Protein AF-A0A8T1ZB20-F1 (afdb_monomer_lite)

Secondary structure (DSSP, 8-state):
------------------------PPPP---GGGS-S--PPPTTTSPPPHHHHHHHHHHHHHHHHHHHHHHHHHHHHHHT-----EEEEEEEEE-TTT-EEEEEEEEE---TTEEE---GGGEEEEETTEEEEEEEEEEE--SSSEEEEEEEEEESS-TTS----EEEEEEEEEE-BTTB----EEEEEEEEE---SSGGGGGG-EEEEEEEE------

InterPro domains:
  IPR044839 Protein NDR1-like [PTHR31415] (54-198)

Foldseek 3Di:
DDDDDDDDDDDDDDDDDDDPPPDPPPDPPCPPVNDDPDDDPDPVPDDDDPVRVCVVCVVVVVVVVVVVVVVVVCVVCQVPQFFPKFKAWPFWAADPVQRKIKTKIKIFGGPPQKDWDFFLVQKWKAQAPWGKRWDGKDKDDPDPGIIIIMTIIHTPDDPPDDQRFKIWMKGWMAGHDPPDRPRQIKIKIKIWGRHGNDRPCSVVIDIDIGIGTDPDPDD

Structure (mmCIF, N/CA/C/O backbone):
data_AF-A0A8T1ZB20-F1
#
_entry.id   AF-A0A8T1ZB20-F1
#
loop_
_atom_site.group_PDB
_atom_site.id
_atom_site.type_symbol
_atom_site.label_atom_id
_atom_site.label_alt_id
_atom_site.label_comp_id
_atom_site.label_asym_id
_atom_site.label_entity_id
_atom_site.label_seq_id
_atom_site.pdbx_PDB_ins_code
_atom_site.Cartn_x
_atom_site.Cartn_y
_atom_site.Cartn_z
_atom_site.occupancy
_atom_site.B_iso_or_equiv
_atom_site.auth_seq_id
_atom_site.auth_comp_id
_atom_site.auth_asym_id
_atom_site.auth_atom_id
_atom_site.pdbx_PDB_model_num
ATOM 1 N N . MET A 1 1 ? 108.682 17.779 -65.794 1.00 35.78 1 MET A N 1
ATOM 2 C CA . MET A 1 1 ? 108.319 19.204 -65.618 1.00 35.78 1 MET A CA 1
ATOM 3 C C . MET A 1 1 ? 106.883 19.340 -66.105 1.00 35.78 1 MET A C 1
ATOM 5 O O . MET A 1 1 ? 106.649 19.015 -67.255 1.00 35.78 1 MET A O 1
ATOM 9 N N . ALA A 1 2 ? 105.901 19.354 -65.193 1.00 31.69 2 ALA A N 1
ATOM 10 C CA . ALA A 1 2 ? 105.337 20.541 -64.512 1.00 31.69 2 ALA A CA 1
ATOM 11 C C . ALA A 1 2 ? 104.470 21.368 -65.489 1.00 31.69 2 ALA A C 1
ATOM 13 O O . ALA A 1 2 ? 104.918 21.619 -66.595 1.00 31.69 2 ALA A O 1
ATOM 14 N N . SER A 1 3 ? 103.252 21.826 -65.197 1.00 34.47 3 SER A N 1
ATOM 15 C CA . SER A 1 3 ? 102.455 21.895 -63.968 1.00 34.47 3 SER A CA 1
ATOM 16 C C . SER A 1 3 ? 100.988 22.155 -64.358 1.00 34.47 3 SER A C 1
ATOM 18 O O . SER A 1 3 ? 100.722 22.717 -65.417 1.00 34.47 3 SER A O 1
ATOM 20 N N . GLN A 1 4 ? 100.068 21.759 -63.475 1.00 41.81 4 GLN A N 1
ATOM 21 C CA . GLN A 1 4 ? 98.634 22.075 -63.462 1.00 41.81 4 GLN A CA 1
ATOM 22 C C . GLN A 1 4 ? 98.331 23.571 -63.626 1.00 41.81 4 GLN A C 1
ATOM 24 O O . GLN A 1 4 ? 99.136 24.410 -63.221 1.00 41.81 4 GLN A O 1
ATOM 29 N N . ASN A 1 5 ? 97.089 23.882 -64.018 1.00 34.28 5 ASN A N 1
ATOM 30 C CA . ASN A 1 5 ? 96.370 24.947 -63.325 1.00 34.28 5 ASN A CA 1
ATOM 31 C C . ASN A 1 5 ? 94.897 24.577 -63.092 1.00 34.28 5 ASN A C 1
ATOM 33 O O . ASN A 1 5 ? 94.142 24.313 -64.024 1.00 34.28 5 ASN A O 1
ATOM 37 N N . ASN A 1 6 ? 94.539 24.533 -61.809 1.00 36.66 6 ASN A N 1
ATOM 38 C CA . ASN A 1 6 ? 93.200 24.305 -61.281 1.00 36.66 6 ASN A CA 1
ATOM 39 C C . ASN A 1 6 ? 92.332 25.548 -61.510 1.00 36.66 6 ASN A C 1
ATOM 41 O O . ASN A 1 6 ? 92.762 26.653 -61.184 1.00 36.66 6 ASN A O 1
ATOM 45 N N . SER A 1 7 ? 91.091 25.379 -61.965 1.00 38.00 7 SER A N 1
ATOM 46 C CA . SER A 1 7 ? 90.080 26.435 -61.872 1.00 38.00 7 SER A CA 1
ATOM 47 C C . SER A 1 7 ? 89.177 26.170 -60.669 1.00 38.00 7 SER A C 1
ATOM 49 O O . SER A 1 7 ? 88.252 25.361 -60.734 1.00 38.00 7 SER A O 1
ATOM 51 N N . TYR A 1 8 ? 89.457 26.861 -59.568 1.00 35.81 8 TYR A N 1
ATOM 52 C CA . TYR A 1 8 ? 88.479 27.106 -58.514 1.00 35.81 8 TYR A CA 1
ATOM 53 C C . TYR A 1 8 ? 87.755 28.414 -58.828 1.00 35.81 8 TYR A C 1
ATOM 55 O O . TYR A 1 8 ? 88.392 29.409 -59.178 1.00 35.81 8 TYR A O 1
ATOM 63 N N . THR A 1 9 ? 86.435 28.440 -58.674 1.00 38.59 9 THR A N 1
ATOM 64 C CA . THR A 1 9 ? 85.677 29.694 -58.596 1.00 38.59 9 THR A CA 1
ATOM 65 C C . THR A 1 9 ? 84.528 29.512 -57.610 1.00 38.59 9 THR A C 1
ATOM 67 O O . THR A 1 9 ? 83.622 28.714 -57.822 1.00 38.59 9 THR A O 1
ATOM 70 N N . VAL A 1 10 ? 84.622 30.230 -56.497 1.00 35.56 10 VAL A N 1
ATOM 71 C CA . VAL A 1 10 ? 83.623 30.433 -55.436 1.00 35.56 10 VAL A CA 1
ATOM 72 C C . VAL A 1 10 ? 83.872 31.869 -54.944 1.00 35.56 10 VAL A C 1
ATOM 74 O O . VAL A 1 10 ? 85.049 32.235 -54.889 1.00 35.56 10 VAL A O 1
ATOM 77 N N . PRO A 1 11 ? 82.892 32.677 -54.490 1.00 43.38 11 PRO A N 1
ATOM 78 C CA . PRO A 1 11 ? 81.429 32.647 -54.640 1.00 43.38 11 PRO A CA 1
ATOM 79 C C . PRO A 1 11 ? 80.865 33.977 -55.206 1.00 43.38 11 PRO A C 1
ATOM 81 O O . PRO A 1 11 ? 81.502 35.020 -55.098 1.00 43.38 11 PRO A O 1
ATOM 84 N N . GLU A 1 12 ? 79.612 33.995 -55.666 1.00 35.81 12 GLU A N 1
ATOM 85 C CA . GLU A 1 12 ? 78.827 35.241 -55.684 1.00 35.81 12 GLU A CA 1
ATOM 86 C C . GLU A 1 12 ? 77.555 35.038 -54.855 1.00 35.81 12 GLU A C 1
ATOM 88 O O . GLU A 1 12 ? 76.593 34.390 -55.266 1.00 35.81 12 GLU A O 1
ATOM 93 N N . ILE A 1 13 ? 77.598 35.534 -53.618 1.00 46.16 13 ILE A N 1
ATOM 94 C CA . ILE A 1 13 ? 76.435 35.652 -52.743 1.00 46.16 13 ILE A CA 1
ATOM 95 C C . ILE A 1 13 ? 75.744 36.954 -53.142 1.00 46.16 13 ILE A C 1
ATOM 97 O O . ILE A 1 13 ? 76.162 38.029 -52.719 1.00 46.16 13 ILE A O 1
ATOM 101 N N . VAL A 1 14 ? 74.681 36.861 -53.940 1.00 42.53 14 VAL A N 1
ATOM 102 C CA . VAL A 1 14 ? 73.724 37.959 -54.102 1.00 42.53 14 VAL A CA 1
ATOM 103 C C . VAL A 1 14 ? 72.492 37.626 -53.274 1.00 42.53 14 VAL A C 1
ATOM 105 O O . VAL A 1 14 ? 71.662 36.790 -53.625 1.00 42.53 14 VAL A O 1
ATOM 108 N N . THR A 1 15 ? 72.408 38.282 -52.123 1.00 46.47 15 THR A N 1
ATOM 109 C CA . THR A 1 15 ? 71.240 38.355 -51.247 1.00 46.47 15 THR A CA 1
ATOM 110 C C . THR A 1 15 ? 70.050 38.972 -51.985 1.00 46.47 15 THR A C 1
ATOM 112 O O . THR A 1 15 ? 69.964 40.191 -52.121 1.00 46.47 15 THR A O 1
ATOM 115 N N . GLY A 1 16 ? 69.116 38.131 -52.430 1.00 38.62 16 GLY A N 1
ATOM 116 C CA . GLY A 1 16 ? 67.765 38.513 -52.840 1.00 38.62 16 GLY A CA 1
ATOM 117 C C . GLY A 1 16 ? 66.744 37.862 -51.904 1.00 38.62 16 GLY A C 1
ATOM 118 O O . GLY A 1 16 ? 66.764 36.651 -51.726 1.00 38.62 16 GLY A O 1
ATOM 119 N N . TYR A 1 17 ? 65.915 38.688 -51.267 1.00 41.16 17 TYR A N 1
ATOM 120 C CA . TYR A 1 17 ? 64.857 38.393 -50.287 1.00 41.16 17 TYR A CA 1
ATOM 121 C C . TYR A 1 17 ? 64.185 36.999 -50.355 1.00 41.16 17 TYR A C 1
ATOM 123 O O . TYR A 1 17 ? 63.845 36.538 -51.445 1.00 41.16 17 TYR A O 1
ATOM 131 N N . PRO A 1 18 ? 63.866 36.355 -49.209 1.00 42.38 18 PRO A N 1
ATOM 132 C CA . PRO A 1 18 ? 63.055 35.144 -49.216 1.00 42.38 18 PRO A CA 1
ATOM 133 C C . PRO A 1 18 ? 61.623 35.467 -49.665 1.00 42.38 18 PRO A C 1
ATOM 135 O O . PRO A 1 18 ? 60.915 36.260 -49.043 1.00 42.38 18 PRO A O 1
ATOM 138 N N . ILE A 1 19 ? 61.186 34.813 -50.740 1.00 48.00 19 ILE A N 1
ATOM 139 C CA . ILE A 1 19 ? 59.774 34.695 -51.112 1.00 48.00 19 ILE A CA 1
ATOM 140 C C . ILE A 1 19 ? 59.055 34.002 -49.940 1.00 48.00 19 ILE A C 1
ATOM 142 O O . ILE A 1 19 ? 59.524 32.950 -49.496 1.00 48.00 19 ILE A O 1
ATOM 146 N N . PRO A 1 20 ? 57.928 34.521 -49.418 1.00 40.59 20 PRO A N 1
ATOM 147 C CA . PRO A 1 20 ? 57.166 33.797 -48.415 1.00 40.59 20 PRO A CA 1
ATOM 148 C C . PRO A 1 20 ? 56.577 32.539 -49.063 1.00 40.59 20 PRO A C 1
ATOM 150 O O . PRO A 1 20 ? 55.633 32.616 -49.850 1.00 40.59 20 PRO A O 1
ATOM 153 N N . SER A 1 21 ? 57.106 31.365 -48.718 1.00 47.50 21 SER A N 1
ATOM 154 C CA . SER A 1 21 ? 56.459 30.072 -48.965 1.00 47.50 21 SER A CA 1
ATOM 155 C C . SER A 1 21 ? 55.214 29.955 -48.084 1.00 47.50 21 SER A C 1
ATOM 157 O O . SER A 1 21 ? 55.207 29.264 -47.071 1.00 47.50 21 SER A O 1
ATOM 159 N N . SER A 1 22 ? 54.162 30.692 -48.425 1.00 52.16 22 SER A N 1
ATOM 160 C CA . SER A 1 22 ? 52.911 30.725 -47.670 1.00 52.16 22 SER A CA 1
ATOM 161 C C . SER A 1 22 ? 51.731 30.946 -48.613 1.00 52.16 22 SER A C 1
ATOM 163 O O . SER A 1 22 ? 51.051 31.966 -48.563 1.00 52.16 22 SER A O 1
ATOM 165 N N . LEU A 1 23 ? 51.478 29.965 -49.478 1.00 49.31 23 LEU A N 1
ATOM 166 C CA . LEU A 1 23 ? 50.204 29.823 -50.194 1.00 49.31 23 LEU A CA 1
ATOM 167 C C . LEU A 1 23 ? 49.812 28.342 -50.339 1.00 49.31 23 LEU A C 1
ATOM 169 O O . LEU A 1 23 ? 49.162 27.939 -51.296 1.00 49.31 23 LEU A O 1
ATOM 173 N N . ALA A 1 24 ? 50.176 27.515 -49.355 1.00 50.44 24 ALA A N 1
ATOM 174 C CA . ALA A 1 24 ? 49.481 26.255 -49.138 1.00 50.44 24 ALA A CA 1
ATOM 175 C C . ALA A 1 24 ? 48.236 26.566 -48.305 1.00 50.44 24 ALA A C 1
ATOM 177 O O . ALA A 1 24 ? 48.323 26.791 -47.097 1.00 50.44 24 ALA A O 1
ATOM 178 N N . THR A 1 25 ? 47.070 26.621 -48.946 1.00 54.62 25 THR A N 1
ATOM 179 C CA . THR A 1 25 ? 45.802 26.605 -48.217 1.00 54.62 25 THR A CA 1
ATOM 180 C C . THR A 1 25 ? 45.795 25.337 -47.354 1.00 54.62 25 THR A C 1
ATOM 182 O O . THR A 1 25 ? 45.954 24.245 -47.908 1.00 54.62 25 THR A O 1
ATOM 185 N N . PRO A 1 26 ? 45.665 25.424 -46.016 1.00 60.53 26 PRO A N 1
ATOM 186 C CA . PRO A 1 26 ? 45.585 24.225 -45.196 1.00 60.53 26 PRO A CA 1
ATOM 187 C C . PRO A 1 26 ? 44.395 23.392 -45.687 1.00 60.53 26 PRO A C 1
ATOM 189 O O . PRO A 1 26 ? 43.335 23.970 -45.960 1.00 60.53 26 PRO A O 1
ATOM 192 N N . PRO A 1 27 ? 44.534 22.057 -45.827 1.00 63.16 27 PRO A N 1
ATOM 193 C CA . PRO A 1 27 ? 43.413 21.226 -46.229 1.00 63.16 27 PRO A CA 1
ATOM 194 C C . PRO A 1 27 ? 42.254 21.518 -45.272 1.00 63.16 27 PRO A C 1
ATOM 196 O O . PRO A 1 27 ? 42.488 21.628 -44.059 1.00 63.16 27 PRO A O 1
ATOM 199 N N . PRO A 1 28 ? 41.020 21.693 -45.784 1.00 65.12 28 PRO A N 1
ATOM 200 C CA . PRO A 1 28 ? 39.882 21.999 -44.937 1.00 65.12 28 PRO A CA 1
ATOM 201 C C . PRO A 1 28 ? 39.861 20.974 -43.813 1.00 65.12 28 PRO A C 1
ATOM 203 O O . PRO A 1 28 ? 39.985 19.774 -44.075 1.00 65.12 28 PRO A O 1
ATOM 206 N N . ARG A 1 29 ? 39.775 21.452 -42.565 1.00 58.69 29 ARG A N 1
ATOM 207 C CA . ARG A 1 29 ? 39.723 20.604 -41.372 1.00 58.69 29 ARG A CA 1
ATOM 208 C C . ARG A 1 29 ? 38.506 19.690 -41.495 1.00 58.69 29 ARG A C 1
ATOM 210 O O . ARG A 1 29 ? 37.412 20.031 -41.051 1.00 58.69 29 ARG A O 1
ATOM 217 N N . ARG A 1 30 ? 38.675 18.535 -42.144 1.00 61.94 30 ARG A N 1
ATOM 218 C CA . ARG A 1 30 ? 37.641 17.512 -42.232 1.00 61.94 30 ARG A CA 1
ATOM 219 C C . ARG A 1 30 ? 37.466 16.993 -40.823 1.00 61.94 30 ARG A C 1
ATOM 221 O O . ARG A 1 30 ? 38.37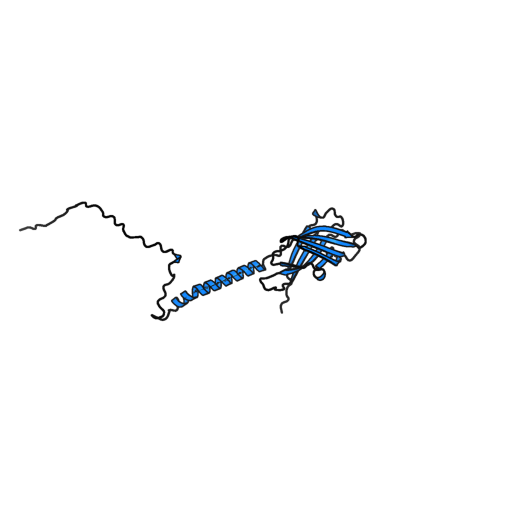3 16.384 -40.256 1.00 61.94 30 ARG A O 1
ATOM 228 N N . ARG A 1 31 ? 36.310 17.312 -40.251 1.00 70.06 31 ARG A N 1
ATOM 229 C CA . ARG A 1 31 ? 35.915 16.866 -38.924 1.00 70.06 31 ARG A CA 1
ATOM 230 C C . ARG A 1 31 ? 36.031 15.341 -38.883 1.00 70.06 31 ARG A C 1
ATOM 232 O O . ARG A 1 31 ? 35.639 14.681 -39.843 1.00 70.06 31 ARG A O 1
ATOM 239 N N . TRP A 1 32 ? 36.600 14.793 -37.815 1.00 64.38 32 TRP A N 1
ATOM 240 C CA . TRP A 1 32 ? 36.973 13.375 -37.719 1.00 64.38 32 TRP A CA 1
ATOM 241 C C . TRP A 1 32 ? 35.800 12.408 -37.970 1.00 64.38 32 TRP A C 1
ATOM 243 O O . TRP A 1 32 ? 36.012 11.328 -38.507 1.00 64.38 32 TRP A O 1
ATOM 253 N N . TRP A 1 33 ? 34.563 12.845 -37.723 1.00 65.81 33 TRP A N 1
ATOM 254 C CA . TRP A 1 33 ? 33.324 12.128 -38.051 1.00 65.81 33 TRP A CA 1
ATOM 255 C C . TRP A 1 33 ? 32.956 12.079 -39.548 1.00 65.81 33 TRP A C 1
ATOM 257 O O . TRP A 1 33 ? 31.976 11.446 -39.916 1.00 65.81 33 TRP A O 1
ATOM 267 N N . SER A 1 34 ? 33.706 12.756 -40.422 1.00 60.66 34 SER A N 1
ATOM 268 C CA . SER A 1 34 ? 33.452 12.807 -41.878 1.00 60.66 34 SER A CA 1
ATOM 269 C C . SER A 1 34 ? 34.314 11.816 -42.662 1.00 60.66 34 SER A C 1
ATOM 271 O O . SER A 1 34 ? 34.298 11.820 -43.893 1.00 60.66 34 SER A O 1
ATOM 273 N N . ARG A 1 35 ? 35.148 11.029 -41.971 1.00 64.56 35 ARG A N 1
ATOM 274 C CA . ARG A 1 35 ? 35.981 10.010 -42.605 1.00 64.56 35 ARG A CA 1
ATOM 275 C C . ARG A 1 35 ? 35.219 8.684 -42.583 1.00 64.56 35 ARG A C 1
ATOM 277 O O . ARG A 1 35 ? 34.911 8.217 -41.487 1.00 64.56 35 ARG A O 1
ATOM 284 N N . PRO A 1 36 ? 34.909 8.079 -43.743 1.00 62.31 36 PRO A N 1
ATOM 285 C CA . PRO A 1 36 ? 34.414 6.713 -43.752 1.00 62.31 36 PRO A CA 1
ATOM 286 C C . PRO A 1 36 ? 35.475 5.820 -43.103 1.00 62.31 36 PRO A C 1
ATOM 288 O O . PRO A 1 36 ? 36.659 5.925 -43.424 1.00 62.31 36 PRO A O 1
ATOM 291 N N . ILE A 1 37 ? 35.048 4.989 -42.151 1.00 65.94 37 ILE A N 1
ATOM 292 C CA . ILE A 1 37 ? 35.938 4.088 -41.402 1.00 65.94 37 ILE A CA 1
ATOM 293 C C . ILE A 1 37 ? 36.587 3.078 -42.362 1.00 65.94 37 ILE A C 1
ATOM 295 O O . ILE A 1 37 ? 37.723 2.668 -42.143 1.00 65.94 37 ILE A O 1
ATOM 299 N N . VAL A 1 38 ? 35.898 2.744 -43.460 1.00 63.94 38 VAL A N 1
ATOM 300 C CA . VAL A 1 38 ? 36.387 1.890 -44.545 1.00 63.94 38 VAL A CA 1
ATOM 301 C C . VAL A 1 38 ? 35.833 2.382 -45.881 1.00 63.94 38 VAL A C 1
ATOM 303 O O . VAL A 1 38 ? 34.661 2.748 -45.979 1.00 63.94 38 VAL A O 1
ATOM 306 N N . THR A 1 39 ? 36.675 2.374 -46.914 1.00 64.06 39 THR A N 1
ATOM 307 C CA . THR A 1 39 ? 36.275 2.602 -48.307 1.00 64.06 39 THR A CA 1
ATOM 308 C C . THR A 1 39 ? 36.084 1.240 -48.966 1.00 64.06 39 THR A C 1
ATOM 310 O O . THR A 1 39 ? 37.065 0.543 -49.212 1.00 64.06 39 THR A O 1
ATOM 313 N N . ILE A 1 40 ? 34.837 0.843 -49.214 1.00 62.91 40 ILE A N 1
ATOM 314 C CA . ILE A 1 40 ? 34.520 -0.436 -49.864 1.00 62.91 40 ILE A CA 1
ATOM 315 C C . ILE A 1 40 ? 34.601 -0.230 -51.387 1.00 62.91 40 ILE A C 1
ATOM 317 O O . ILE A 1 40 ? 34.034 0.751 -51.883 1.00 62.91 40 ILE A O 1
ATOM 321 N N . PRO A 1 41 ? 35.312 -1.089 -52.142 1.00 63.19 41 PRO A N 1
ATOM 322 C CA . PRO A 1 41 ? 35.350 -0.991 -53.596 1.00 63.19 41 PRO A CA 1
ATOM 323 C C . PRO A 1 41 ? 33.955 -1.234 -54.208 1.00 63.19 41 PRO A C 1
ATOM 325 O O . PRO A 1 41 ? 33.132 -1.930 -53.613 1.00 63.19 41 PRO A O 1
ATOM 328 N N . PRO A 1 42 ? 33.657 -0.672 -55.395 1.00 62.72 42 PRO A N 1
ATOM 329 C CA . PRO A 1 42 ? 32.364 -0.856 -56.045 1.00 62.72 42 PRO A CA 1
ATOM 330 C C . PRO A 1 42 ? 32.065 -2.343 -56.272 1.00 62.72 42 PRO A C 1
ATOM 332 O O . PRO A 1 42 ? 32.922 -3.085 -56.753 1.00 62.72 42 PRO A O 1
ATOM 335 N N . THR A 1 43 ? 30.828 -2.755 -55.996 1.00 59.81 43 THR A N 1
ATOM 336 C CA . THR A 1 43 ? 30.334 -4.144 -56.097 1.00 59.81 43 THR A CA 1
ATOM 337 C C . THR A 1 43 ? 30.544 -4.795 -57.466 1.00 59.81 43 THR A C 1
ATOM 339 O O . THR A 1 43 ? 30.533 -6.015 -57.574 1.00 59.81 43 THR A O 1
ATOM 342 N N . HIS A 1 44 ? 30.760 -4.002 -58.516 1.00 61.75 44 HIS A N 1
ATOM 343 C CA . HIS A 1 44 ? 30.973 -4.475 -59.886 1.00 61.75 44 HIS A CA 1
ATOM 344 C C . HIS A 1 44 ? 32.434 -4.817 -60.223 1.00 61.75 44 HIS A C 1
ATOM 346 O O . HIS A 1 44 ? 32.701 -5.273 -61.330 1.00 61.75 44 HIS A O 1
ATOM 352 N N . VAL A 1 45 ? 33.383 -4.579 -59.310 1.00 64.44 45 VAL A N 1
ATOM 353 C CA . VAL A 1 45 ? 34.824 -4.764 -59.571 1.00 64.44 45 VAL A CA 1
ATOM 354 C C . VAL A 1 45 ? 35.334 -6.108 -59.045 1.00 64.44 45 VAL A C 1
ATOM 356 O O . VAL A 1 45 ? 36.222 -6.703 -59.653 1.00 64.44 45 VAL A O 1
ATOM 359 N N . ARG A 1 46 ? 34.793 -6.596 -57.920 1.00 68.69 46 ARG A N 1
ATOM 360 C CA . ARG A 1 46 ? 35.199 -7.852 -57.271 1.00 68.69 46 ARG A CA 1
ATOM 361 C C . ARG A 1 46 ? 34.165 -8.276 -56.221 1.00 68.69 46 ARG A C 1
ATOM 363 O O . ARG A 1 46 ? 33.541 -7.417 -55.603 1.00 68.69 46 ARG A O 1
ATOM 370 N N . GLU A 1 47 ? 34.039 -9.580 -55.972 1.00 65.75 47 GLU A N 1
ATOM 371 C CA . GLU A 1 47 ? 33.322 -10.098 -54.800 1.00 65.75 47 GLU A CA 1
ATOM 372 C C . GLU A 1 47 ? 33.954 -9.609 -53.487 1.00 65.75 47 GLU A C 1
ATOM 374 O O . GLU A 1 47 ? 35.182 -9.578 -53.340 1.00 65.75 47 GLU A O 1
ATOM 379 N N . ALA A 1 48 ? 33.104 -9.238 -52.528 1.00 62.91 48 ALA A N 1
ATOM 380 C CA . ALA A 1 48 ? 33.534 -8.763 -51.221 1.00 62.91 48 ALA A CA 1
ATOM 381 C C . ALA A 1 48 ? 34.288 -9.863 -50.462 1.00 62.91 48 ALA A C 1
ATOM 383 O O . ALA A 1 48 ? 33.862 -11.015 -50.386 1.00 62.91 48 ALA A O 1
ATOM 384 N N . THR A 1 49 ? 35.412 -9.501 -49.854 1.00 67.88 49 THR A N 1
ATOM 385 C CA . THR A 1 49 ? 36.151 -10.411 -48.977 1.00 67.88 49 THR A CA 1
ATOM 386 C C . THR A 1 49 ? 35.394 -10.639 -47.663 1.00 67.88 49 THR A C 1
ATOM 388 O O . THR A 1 49 ? 34.610 -9.801 -47.208 1.00 67.88 49 THR A O 1
ATOM 391 N N . CYS A 1 50 ? 35.645 -11.775 -47.001 1.00 67.38 50 CYS A N 1
ATOM 392 C CA . CYS A 1 50 ? 35.048 -12.090 -45.693 1.00 67.38 50 CYS A CA 1
ATOM 393 C C . CYS A 1 50 ? 35.279 -10.962 -44.661 1.00 67.38 50 CYS A C 1
ATOM 395 O O . CYS A 1 50 ? 34.394 -10.636 -43.866 1.00 67.38 50 CYS A O 1
ATOM 397 N N . MET A 1 51 ? 36.434 -10.290 -44.736 1.00 72.19 51 MET A N 1
ATOM 398 C CA . MET A 1 51 ? 36.759 -9.133 -43.900 1.00 72.19 51 MET A CA 1
ATOM 399 C C . MET A 1 51 ? 35.841 -7.931 -44.179 1.00 72.19 51 MET A C 1
ATOM 401 O O . MET A 1 51 ? 35.303 -7.348 -43.241 1.00 72.19 51 MET A O 1
ATOM 405 N N . GLU A 1 52 ? 35.601 -7.591 -45.448 1.00 66.25 52 GLU A N 1
ATOM 406 C CA . GLU A 1 52 ? 34.712 -6.486 -45.851 1.00 66.25 52 GLU A CA 1
ATOM 407 C C . GLU A 1 52 ? 33.253 -6.756 -45.463 1.00 66.25 52 GLU A C 1
ATOM 409 O O . GLU A 1 52 ? 32.563 -5.868 -44.963 1.00 66.25 52 GLU A O 1
ATOM 414 N N . THR A 1 53 ? 32.813 -8.010 -45.587 1.00 67.75 53 THR A N 1
ATOM 415 C CA . THR A 1 53 ? 31.477 -8.441 -45.143 1.00 67.75 53 THR A CA 1
ATOM 416 C C . THR A 1 53 ? 31.329 -8.304 -43.626 1.00 67.75 53 THR A C 1
ATOM 418 O O . THR A 1 53 ? 30.329 -7.784 -43.130 1.00 67.75 53 THR A O 1
ATOM 421 N N . THR A 1 54 ? 32.355 -8.703 -42.871 1.00 71.12 54 THR A N 1
ATOM 422 C CA . THR A 1 54 ? 32.375 -8.575 -41.407 1.00 71.12 54 THR A CA 1
ATOM 423 C C . THR A 1 54 ? 32.282 -7.108 -40.980 1.00 71.12 54 THR A C 1
ATOM 425 O O . THR A 1 54 ? 31.510 -6.774 -40.080 1.00 71.12 54 THR A O 1
ATOM 428 N N . ILE A 1 55 ? 33.003 -6.210 -41.658 1.00 72.88 55 ILE A N 1
ATOM 429 C CA . ILE A 1 55 ? 32.998 -4.763 -41.386 1.00 72.88 55 ILE A CA 1
ATOM 430 C C . ILE A 1 55 ? 31.607 -4.152 -41.613 1.00 72.88 55 ILE A C 1
ATOM 432 O O . ILE A 1 55 ? 31.175 -3.333 -40.803 1.00 72.88 55 ILE A O 1
ATOM 436 N N . CYS A 1 56 ? 30.877 -4.572 -42.652 1.00 71.69 56 CYS A N 1
ATOM 437 C CA . CYS A 1 56 ? 29.494 -4.136 -42.879 1.00 71.69 56 CYS A CA 1
ATOM 438 C C . CYS A 1 56 ? 28.521 -4.640 -41.805 1.00 71.69 56 CYS A C 1
ATOM 440 O O . CYS A 1 56 ? 27.640 -3.896 -41.378 1.00 71.69 56 CYS A O 1
ATOM 442 N N . CYS A 1 57 ? 28.681 -5.880 -41.342 1.00 74.94 57 CYS A N 1
ATOM 443 C CA . CYS A 1 57 ? 27.785 -6.477 -40.350 1.00 74.94 57 CYS A CA 1
ATOM 444 C C . CYS A 1 57 ? 28.057 -5.986 -38.918 1.00 74.94 57 CYS A C 1
ATOM 446 O O . CYS A 1 57 ? 27.140 -5.928 -38.099 1.00 74.94 57 CYS A O 1
ATOM 448 N N . THR A 1 58 ? 29.303 -5.620 -38.604 1.00 79.50 58 THR A N 1
ATOM 449 C CA . THR A 1 58 ? 29.738 -5.192 -37.262 1.00 79.50 58 THR A CA 1
ATOM 450 C C . THR A 1 58 ? 28.872 -4.072 -36.657 1.00 79.50 58 THR A C 1
ATOM 452 O O . THR A 1 58 ? 28.425 -4.245 -35.523 1.00 79.50 58 THR A O 1
ATOM 455 N N . PRO A 1 59 ? 28.556 -2.957 -37.351 1.00 81.00 59 PRO A N 1
ATOM 456 C CA . PRO A 1 59 ? 27.689 -1.918 -36.791 1.00 81.00 59 PRO A CA 1
ATOM 457 C C . PRO A 1 59 ? 26.244 -2.385 -36.559 1.00 81.00 59 PRO A C 1
ATOM 459 O O . PRO A 1 59 ? 25.620 -1.936 -35.599 1.00 81.00 59 PRO A O 1
ATOM 462 N N . CYS A 1 60 ? 25.719 -3.313 -37.367 1.00 80.00 60 CYS A N 1
ATOM 463 C CA . CYS A 1 60 ? 24.390 -3.893 -37.146 1.00 80.00 60 CYS A CA 1
ATOM 464 C C . CYS A 1 60 ? 24.356 -4.734 -35.865 1.00 80.00 60 CYS A C 1
ATOM 466 O O . CYS A 1 60 ? 23.463 -4.558 -35.037 1.00 80.00 60 CYS A O 1
ATOM 468 N N . TRP A 1 61 ? 25.359 -5.594 -35.667 1.00 84.06 61 TRP A N 1
ATOM 469 C CA . TRP A 1 61 ? 25.488 -6.387 -34.444 1.00 84.06 61 TRP A CA 1
ATOM 470 C C . TRP A 1 61 ? 25.741 -5.507 -33.222 1.00 84.06 61 TRP A C 1
ATOM 472 O O . TRP A 1 61 ? 25.078 -5.683 -32.205 1.00 84.06 61 TRP A O 1
ATOM 482 N N . ALA A 1 62 ? 26.624 -4.512 -33.327 1.00 84.69 62 ALA A N 1
ATOM 483 C CA . ALA A 1 62 ? 26.865 -3.549 -32.255 1.00 84.69 62 ALA A CA 1
ATOM 484 C C . ALA A 1 62 ? 25.583 -2.788 -31.875 1.00 84.69 62 ALA A C 1
ATOM 486 O O . ALA A 1 62 ? 25.285 -2.640 -30.690 1.00 84.69 62 ALA A O 1
ATOM 487 N N . GLY A 1 63 ? 24.786 -2.364 -32.862 1.00 87.00 63 GLY A N 1
ATOM 488 C CA . GLY A 1 63 ? 23.482 -1.742 -32.635 1.00 87.00 63 GLY A CA 1
ATOM 489 C C . GLY A 1 63 ? 22.505 -2.678 -31.922 1.00 87.00 63 GLY A C 1
ATOM 490 O O . GLY A 1 63 ? 21.908 -2.287 -30.920 1.00 87.00 63 GLY A O 1
ATOM 491 N N . LEU A 1 64 ? 22.397 -3.929 -32.374 1.00 91.00 64 LEU A N 1
ATOM 492 C CA . LEU A 1 64 ? 21.533 -4.938 -31.759 1.00 91.00 64 LEU A CA 1
ATOM 493 C C . LEU A 1 64 ? 21.938 -5.229 -30.309 1.00 91.00 64 LEU A C 1
ATOM 495 O O . LEU A 1 64 ? 21.085 -5.200 -29.425 1.00 91.00 64 LEU A O 1
ATOM 499 N N . PHE A 1 65 ? 23.230 -5.434 -30.038 1.00 90.25 65 PHE A N 1
ATOM 500 C CA . PHE A 1 65 ? 23.730 -5.633 -28.676 1.00 90.25 65 PHE A CA 1
ATOM 501 C C . PHE A 1 65 ? 23.505 -4.406 -27.794 1.00 90.25 65 PHE A C 1
ATOM 503 O O . PHE A 1 65 ? 23.167 -4.562 -26.625 1.00 90.25 65 PHE A O 1
ATOM 510 N N . THR A 1 66 ? 23.625 -3.194 -28.341 1.00 90.69 66 THR A N 1
ATOM 511 C CA . THR A 1 66 ? 23.340 -1.959 -27.595 1.00 90.69 66 THR A CA 1
ATOM 512 C C . THR A 1 66 ? 21.860 -1.869 -27.230 1.00 90.69 66 THR A C 1
ATOM 514 O O . THR A 1 66 ? 21.534 -1.581 -26.082 1.00 90.69 66 THR A O 1
ATOM 517 N N . ILE A 1 67 ? 20.955 -2.167 -28.169 1.00 90.31 67 ILE A N 1
ATOM 518 C CA . ILE A 1 67 ? 19.509 -2.207 -27.905 1.00 90.31 67 ILE A CA 1
ATOM 519 C C . ILE A 1 67 ? 19.196 -3.261 -26.842 1.00 90.31 67 ILE A C 1
ATOM 521 O O . ILE A 1 67 ? 18.471 -2.969 -25.894 1.00 90.31 67 ILE A O 1
ATOM 525 N N . LEU A 1 68 ? 19.774 -4.459 -26.965 1.00 90.06 68 LEU A N 1
ATOM 526 C CA . LEU A 1 68 ? 19.573 -5.543 -26.008 1.00 90.06 68 LEU A CA 1
ATOM 527 C C . LEU A 1 68 ? 20.099 -5.166 -24.615 1.00 90.06 68 LEU A C 1
ATOM 529 O O . LEU A 1 68 ? 19.413 -5.378 -23.622 1.00 90.06 68 LEU A O 1
ATOM 533 N N . ALA A 1 69 ? 21.282 -4.556 -24.537 1.00 88.25 69 ALA A N 1
ATOM 534 C CA . ALA A 1 69 ? 21.875 -4.098 -23.285 1.00 88.25 69 ALA A CA 1
ATOM 535 C C . ALA A 1 69 ? 21.033 -2.998 -22.625 1.00 88.25 69 ALA A C 1
ATOM 537 O O . ALA A 1 69 ? 20.767 -3.072 -21.428 1.00 88.25 69 ALA A O 1
ATOM 538 N N . VAL A 1 70 ? 20.563 -2.009 -23.393 1.00 89.12 70 VAL A N 1
ATOM 539 C CA . VAL A 1 70 ? 19.669 -0.953 -22.893 1.00 89.12 70 VAL A CA 1
ATOM 540 C C . VAL A 1 70 ? 18.349 -1.548 -22.416 1.00 89.12 70 VAL A C 1
ATOM 542 O O . VAL A 1 70 ? 17.884 -1.197 -21.336 1.00 89.12 70 VAL A O 1
ATOM 545 N N . TYR A 1 71 ? 17.769 -2.478 -23.174 1.00 84.56 71 TYR A N 1
ATOM 546 C CA . TYR A 1 71 ? 16.556 -3.187 -22.784 1.00 84.56 71 TYR A CA 1
ATOM 547 C C . TYR A 1 71 ? 16.756 -3.935 -21.463 1.00 84.56 71 TYR A C 1
ATOM 549 O O . TYR A 1 71 ? 16.006 -3.707 -20.520 1.00 84.56 71 TYR A O 1
ATOM 557 N N . LEU A 1 72 ? 17.803 -4.754 -21.346 1.00 83.50 72 LEU A N 1
ATOM 558 C CA . LEU A 1 72 ? 18.100 -5.501 -20.122 1.00 83.50 72 LEU A CA 1
ATOM 559 C C . LEU A 1 72 ? 18.367 -4.578 -18.931 1.00 83.50 72 LEU A C 1
ATOM 561 O O . LEU A 1 72 ? 17.880 -4.849 -17.839 1.00 83.50 72 LEU A O 1
ATOM 565 N N . LEU A 1 73 ? 19.084 -3.471 -19.129 1.00 81.88 73 LEU A N 1
ATOM 566 C CA . LEU A 1 73 ? 19.346 -2.491 -18.075 1.00 81.88 73 LEU A CA 1
ATOM 567 C C . LEU A 1 73 ? 18.048 -1.816 -17.622 1.00 81.88 73 LEU A C 1
ATOM 569 O O . LEU A 1 73 ? 17.804 -1.693 -16.424 1.00 81.88 73 LEU A O 1
ATOM 573 N N . ILE A 1 74 ? 17.184 -1.435 -18.565 1.00 75.44 74 ILE A N 1
ATOM 574 C CA . ILE A 1 74 ? 15.859 -0.891 -18.268 1.00 75.44 74 ILE A CA 1
ATOM 575 C C . ILE A 1 74 ? 15.033 -1.917 -17.486 1.00 75.44 74 ILE A C 1
ATOM 577 O O . ILE A 1 74 ? 14.515 -1.565 -16.433 1.00 75.44 74 ILE A O 1
ATOM 581 N N . PHE A 1 75 ? 14.950 -3.171 -17.936 1.00 68.56 75 PHE A N 1
ATOM 582 C CA . PHE A 1 75 ? 14.234 -4.235 -17.225 1.00 68.56 75 PHE A CA 1
ATOM 583 C C . PHE A 1 75 ? 14.791 -4.462 -15.822 1.00 68.56 75 PHE A C 1
ATOM 585 O O . PHE A 1 75 ? 14.034 -4.476 -14.859 1.00 68.56 75 PHE A O 1
ATOM 592 N N . HIS A 1 76 ? 16.112 -4.524 -15.679 1.00 69.75 76 HIS A N 1
ATOM 593 C CA . HIS A 1 76 ? 16.755 -4.736 -14.389 1.00 69.75 76 HIS A CA 1
ATOM 594 C C . HIS A 1 76 ? 16.511 -3.579 -13.410 1.00 69.75 76 HIS A C 1
ATOM 596 O O . HIS A 1 76 ? 16.264 -3.796 -12.226 1.00 69.75 76 HIS A O 1
ATOM 602 N N . VAL A 1 77 ? 16.529 -2.334 -13.890 1.00 67.56 77 VAL A N 1
ATOM 603 C CA . VAL A 1 77 ? 16.175 -1.160 -13.076 1.00 67.56 77 VAL A CA 1
ATOM 604 C C . VAL A 1 77 ? 14.665 -1.102 -12.810 1.00 67.56 77 VAL A C 1
ATOM 606 O O . VAL A 1 77 ? 14.241 -0.569 -11.783 1.00 67.56 77 VAL A O 1
ATOM 609 N N . ILE A 1 78 ? 13.833 -1.630 -13.714 1.00 63.16 78 ILE A N 1
ATOM 610 C CA . ILE A 1 78 ? 12.377 -1.677 -13.551 1.00 63.16 78 ILE A CA 1
ATOM 611 C C . ILE A 1 78 ? 11.956 -2.686 -12.496 1.00 63.16 78 ILE A C 1
ATOM 613 O O . ILE A 1 78 ? 11.237 -2.301 -11.577 1.00 63.16 78 ILE A O 1
ATOM 617 N N . ASP A 1 79 ? 12.410 -3.927 -12.607 1.00 60.00 79 ASP A N 1
ATOM 618 C CA . ASP A 1 79 ? 12.007 -5.011 -11.712 1.00 60.00 79 ASP A CA 1
ATOM 619 C C . ASP A 1 79 ? 12.503 -4.797 -10.279 1.00 60.00 79 ASP A C 1
ATOM 621 O O . ASP A 1 79 ? 11.855 -5.226 -9.326 1.00 60.00 79 ASP A O 1
ATOM 625 N N . ASN A 1 80 ? 13.606 -4.064 -10.115 1.00 59.66 80 ASN A N 1
ATOM 626 C CA . ASN A 1 80 ? 14.139 -3.702 -8.804 1.00 59.66 80 ASN A CA 1
ATOM 627 C C . ASN A 1 80 ? 13.512 -2.434 -8.200 1.00 59.66 80 ASN A C 1
ATOM 629 O O . ASN A 1 80 ? 13.858 -2.059 -7.074 1.00 59.66 80 ASN A O 1
ATOM 633 N N . ALA A 1 81 ? 12.623 -1.735 -8.914 1.00 60.44 81 ALA A N 1
ATOM 634 C CA . ALA A 1 81 ? 11.997 -0.530 -8.385 1.00 60.44 81 ALA A CA 1
ATOM 635 C C . ALA A 1 81 ? 11.058 -0.904 -7.235 1.00 60.44 81 ALA A C 1
ATOM 637 O O . ALA A 1 81 ? 10.046 -1.558 -7.442 1.00 60.44 81 ALA A O 1
ATOM 638 N N . ARG A 1 82 ? 11.374 -0.480 -6.010 1.00 67.94 82 ARG A N 1
ATOM 639 C CA . ARG A 1 82 ? 10.572 -0.822 -4.829 1.00 67.94 82 ARG A CA 1
ATOM 640 C C . ARG A 1 82 ? 9.250 -0.048 -4.823 1.00 67.94 82 ARG A C 1
ATOM 642 O O . ARG A 1 82 ? 9.184 1.118 -5.226 1.00 67.94 82 ARG A O 1
ATOM 649 N N . CYS A 1 83 ? 8.192 -0.673 -4.311 1.00 75.69 83 CYS A N 1
ATOM 650 C CA . CYS A 1 83 ? 6.964 0.041 -3.976 1.00 75.69 83 CYS A CA 1
ATOM 651 C C . CYS A 1 83 ? 7.245 0.954 -2.772 1.00 75.69 83 CYS A C 1
ATOM 653 O O . CYS A 1 83 ? 7.375 0.488 -1.645 1.00 75.69 83 CYS A O 1
ATOM 655 N N . HIS A 1 84 ? 7.373 2.258 -3.014 1.00 78.88 84 HIS A N 1
ATOM 656 C CA . HIS A 1 84 ? 7.624 3.265 -1.976 1.00 78.88 84 HIS A CA 1
ATOM 657 C C . HIS A 1 84 ? 6.338 3.876 -1.401 1.00 78.88 84 HIS A C 1
ATOM 659 O O . HIS A 1 84 ? 6.359 5.019 -0.946 1.00 78.88 84 HIS A O 1
ATOM 665 N N . ALA A 1 85 ? 5.217 3.151 -1.451 1.00 90.00 85 ALA A N 1
ATOM 666 C CA . ALA A 1 85 ? 3.998 3.616 -0.803 1.00 90.00 85 ALA A CA 1
ATOM 667 C C . ALA A 1 85 ? 4.237 3.732 0.704 1.00 90.00 85 ALA A C 1
ATOM 669 O O . ALA A 1 85 ? 4.734 2.782 1.308 1.00 90.00 85 ALA A O 1
ATOM 670 N N . LYS A 1 86 ? 3.877 4.864 1.307 1.00 92.81 86 LYS A N 1
ATOM 671 C CA . LYS A 1 86 ? 3.934 5.056 2.763 1.00 92.81 86 LYS A CA 1
ATOM 672 C C . LYS A 1 86 ? 2.550 5.384 3.276 1.00 92.81 86 LYS A C 1
ATOM 674 O O . LYS A 1 86 ? 1.814 6.105 2.609 1.00 92.81 86 LYS A O 1
ATOM 679 N N . PHE A 1 87 ? 2.223 4.867 4.447 1.00 93.44 87 PHE A N 1
ATOM 680 C CA . PHE A 1 87 ? 0.941 5.089 5.096 1.00 93.44 87 PHE A CA 1
ATOM 681 C C . PHE A 1 87 ? 1.203 5.809 6.406 1.00 93.44 87 PHE A C 1
ATOM 683 O O . PHE A 1 87 ? 2.077 5.398 7.163 1.00 93.44 87 PHE A O 1
ATOM 690 N N . SER A 1 88 ? 0.455 6.874 6.654 1.00 92.25 88 SER A N 1
ATOM 691 C CA . SER A 1 88 ? 0.479 7.610 7.914 1.00 92.25 88 SER A CA 1
ATOM 692 C C . SER A 1 88 ? -0.945 7.713 8.428 1.00 92.25 88 SER A C 1
ATOM 694 O O . SER A 1 88 ? -1.829 8.094 7.665 1.00 92.25 88 SER A O 1
ATOM 696 N N . ILE A 1 89 ? -1.176 7.394 9.698 1.00 91.50 89 ILE A N 1
ATOM 697 C CA . ILE A 1 89 ? -2.494 7.572 10.310 1.00 91.50 89 ILE A CA 1
ATOM 698 C C . ILE A 1 89 ? -2.725 9.065 10.550 1.00 91.50 89 ILE A C 1
ATOM 700 O O . ILE A 1 89 ? -1.870 9.748 11.107 1.00 91.50 89 ILE A O 1
ATOM 704 N N . GLN A 1 90 ? -3.871 9.568 10.099 1.00 90.62 90 GLN A N 1
ATOM 705 C CA . GLN A 1 90 ? -4.336 10.926 10.385 1.00 90.62 90 GLN A CA 1
ATOM 706 C C . GLN A 1 90 ? -5.277 10.948 11.584 1.00 90.62 90 GLN A C 1
ATOM 708 O O . GLN A 1 90 ? -5.213 11.860 12.403 1.00 90.62 90 GLN A O 1
ATOM 713 N N . SER A 1 91 ? -6.163 9.960 11.675 1.00 88.31 91 SER A N 1
ATOM 714 C CA . SER A 1 91 ? -7.197 9.908 12.697 1.00 88.31 91 SER A CA 1
ATOM 715 C C . SER A 1 91 ? -7.626 8.460 12.932 1.00 88.31 91 SER A C 1
ATOM 717 O O . SER A 1 91 ? -7.527 7.614 12.042 1.00 88.31 91 SER A O 1
ATOM 719 N N . ILE A 1 92 ? -8.066 8.170 14.152 1.00 86.94 92 ILE A N 1
ATOM 720 C CA . ILE A 1 92 ? -8.708 6.910 14.521 1.00 86.94 92 ILE A CA 1
ATOM 721 C C . ILE A 1 92 ? -9.931 7.297 15.327 1.00 86.94 92 ILE A C 1
ATOM 723 O O . ILE A 1 92 ? -9.773 7.988 16.326 1.00 86.94 92 ILE A O 1
ATOM 727 N N . ALA A 1 93 ? -11.114 6.842 14.939 1.00 86.44 93 ALA A N 1
ATOM 728 C CA . ALA A 1 93 ? -12.327 6.981 15.725 1.00 86.44 93 ALA A CA 1
ATOM 729 C C . ALA A 1 93 ? -12.898 5.606 16.052 1.00 86.44 93 ALA A C 1
ATOM 731 O O . ALA A 1 93 ? -12.987 4.731 15.199 1.00 86.44 93 ALA A O 1
ATOM 732 N N . VAL A 1 94 ? -13.291 5.409 17.309 1.00 82.56 94 VAL A N 1
ATOM 733 C CA . VAL A 1 94 ? -13.903 4.154 17.754 1.00 82.56 94 VAL A CA 1
ATOM 734 C C . VAL A 1 94 ? -15.298 4.455 18.256 1.00 82.56 94 VAL A C 1
ATOM 736 O O . VAL A 1 94 ? -15.466 5.147 19.262 1.00 82.56 94 VAL A O 1
ATOM 739 N N . SER A 1 95 ? -16.302 3.922 17.567 1.00 80.19 95 SER A N 1
ATOM 740 C CA . SER A 1 95 ? -17.694 4.082 17.960 1.00 80.19 95 SER A CA 1
ATOM 741 C C . SER A 1 95 ? -17.977 3.258 19.225 1.00 80.19 95 SER A C 1
ATOM 743 O O . SER A 1 95 ? -17.868 2.027 19.203 1.00 80.19 95 SER A O 1
ATOM 745 N N . PRO A 1 96 ? -18.339 3.898 20.353 1.00 68.44 96 PRO A N 1
ATOM 746 C CA . PRO A 1 96 ? -18.507 3.209 21.630 1.00 68.44 96 PRO A CA 1
ATOM 747 C C . PRO A 1 96 ? -19.716 2.264 21.657 1.00 68.44 96 PRO A C 1
ATOM 749 O O . PRO A 1 96 ? -19.728 1.337 22.461 1.00 68.44 96 PRO A O 1
ATOM 752 N N . SER A 1 97 ? -20.712 2.471 20.790 1.00 69.50 97 SER A N 1
ATOM 753 C CA . SER A 1 97 ? -21.943 1.669 20.735 1.00 69.50 97 SER A CA 1
ATOM 754 C C . SER A 1 97 ? -21.838 0.418 19.861 1.00 69.50 97 SER A C 1
ATOM 756 O O . SER A 1 97 ? -22.584 -0.531 20.077 1.00 69.50 97 SER A O 1
ATOM 758 N N . SER A 1 98 ? -20.938 0.411 18.877 1.00 65.25 98 SER A N 1
ATOM 759 C CA . SER A 1 98 ? -20.864 -0.626 17.834 1.00 65.25 98 SER A CA 1
ATOM 760 C C . SER A 1 98 ? -19.497 -1.296 17.733 1.00 65.25 98 SER A C 1
ATOM 762 O O . SER A 1 98 ? -19.299 -2.148 16.871 1.00 65.25 98 SER A O 1
ATOM 764 N N . THR A 1 99 ? -18.528 -0.898 18.567 1.00 78.38 99 THR A N 1
ATOM 765 C CA . THR A 1 99 ? -17.128 -1.365 18.497 1.00 78.38 99 THR A CA 1
ATOM 766 C C . THR A 1 99 ? -16.493 -1.204 17.109 1.00 78.38 99 THR A C 1
ATOM 768 O O . THR A 1 99 ? -15.500 -1.855 16.797 1.00 78.38 99 THR A O 1
ATOM 771 N N . THR A 1 100 ? -17.067 -0.328 16.281 1.00 87.38 100 THR A N 1
ATOM 772 C CA . THR A 1 100 ? -16.590 -0.045 14.930 1.00 87.38 100 THR A CA 1
ATOM 773 C C . THR A 1 100 ? -15.421 0.919 15.009 1.00 87.38 100 THR A C 1
ATOM 775 O O . THR A 1 100 ? -15.502 1.949 15.685 1.00 87.38 100 THR A O 1
ATOM 778 N N . TRP A 1 101 ? -14.342 0.561 14.331 1.00 88.31 101 TRP A N 1
ATOM 779 C CA . TRP A 1 101 ? -13.151 1.371 14.160 1.00 88.31 101 TRP A CA 1
ATOM 780 C C . TRP A 1 101 ? -13.209 2.038 12.799 1.00 88.31 101 TRP A C 1
ATOM 782 O O . TRP A 1 101 ? -13.372 1.350 11.799 1.00 88.31 101 TRP A O 1
ATOM 792 N N . HIS A 1 102 ? -13.023 3.348 12.789 1.00 91.81 102 HIS A N 1
ATOM 793 C CA . HIS A 1 102 ? -12.796 4.161 11.609 1.00 91.81 102 HIS A CA 1
ATOM 794 C C . HIS A 1 102 ? -11.350 4.638 11.654 1.00 91.81 102 HIS A C 1
ATOM 796 O O . HIS A 1 102 ? -10.937 5.247 12.645 1.00 91.81 102 HIS A O 1
ATOM 802 N N . VAL A 1 103 ? -10.560 4.352 10.625 1.00 91.38 103 VAL A N 1
ATOM 803 C CA . VAL A 1 103 ? -9.157 4.779 10.577 1.00 91.38 103 VAL A CA 1
ATOM 804 C C . VAL A 1 103 ? -8.893 5.539 9.294 1.00 91.38 103 VAL A C 1
ATOM 806 O O . VAL A 1 103 ? -9.073 4.997 8.208 1.00 91.38 103 VAL A O 1
ATOM 809 N N . ASP A 1 104 ? -8.401 6.767 9.438 1.00 93.81 104 ASP A N 1
ATOM 810 C CA . ASP A 1 104 ? -7.987 7.622 8.335 1.00 93.81 104 ASP A CA 1
ATOM 811 C C . ASP A 1 104 ? -6.483 7.526 8.101 1.00 93.81 104 ASP A C 1
ATOM 813 O O . ASP A 1 104 ? -5.668 7.728 9.005 1.00 93.81 104 ASP A O 1
ATOM 817 N N . PHE A 1 105 ? -6.107 7.331 6.846 1.00 94.69 105 PHE A N 1
ATOM 818 C CA . PHE A 1 105 ? -4.738 7.287 6.366 1.00 94.69 105 PHE A CA 1
ATOM 819 C C . PHE A 1 105 ? -4.467 8.395 5.351 1.00 94.69 105 PHE A C 1
ATOM 821 O O . PHE A 1 105 ? -5.228 8.644 4.412 1.00 94.69 105 PHE A O 1
ATOM 828 N N . LEU A 1 106 ? -3.302 9.023 5.490 1.00 95.31 106 LEU A N 1
ATOM 829 C CA . LEU A 1 106 ? -2.636 9.715 4.400 1.00 95.31 106 LEU A CA 1
ATOM 830 C C . LEU A 1 106 ? -1.670 8.744 3.726 1.00 95.31 106 LEU A C 1
ATOM 832 O O . LEU A 1 106 ? -0.689 8.303 4.325 1.00 95.31 106 LEU A O 1
ATOM 836 N N . VAL A 1 107 ? -1.934 8.434 2.463 1.00 95.19 107 VAL A N 1
ATOM 837 C CA . VAL A 1 107 ? -1.091 7.549 1.666 1.00 95.19 107 VAL A CA 1
ATOM 838 C C . VAL A 1 107 ? -0.196 8.388 0.775 1.00 95.19 107 VAL A C 1
ATOM 840 O O . VAL A 1 107 ? -0.679 9.144 -0.067 1.00 95.19 107 VAL A O 1
ATOM 843 N N . GLN A 1 108 ? 1.115 8.225 0.916 1.00 94.81 108 GLN A N 1
ATOM 844 C CA . GLN A 1 108 ? 2.064 8.653 -0.099 1.00 94.81 108 GLN A CA 1
ATOM 845 C C . GLN A 1 108 ? 2.021 7.637 -1.240 1.00 94.81 108 GLN A C 1
ATOM 847 O O . GLN A 1 108 ? 2.383 6.473 -1.067 1.00 94.81 108 GLN A O 1
ATOM 852 N N . ASN A 1 109 ? 1.559 8.077 -2.406 1.00 91.12 109 ASN A N 1
ATOM 853 C CA . ASN A 1 109 ? 1.361 7.221 -3.565 1.00 91.12 109 ASN A CA 1
ATOM 854 C C . ASN A 1 109 ? 2.692 6.614 -4.028 1.00 91.12 109 ASN A C 1
ATOM 856 O O . ASN A 1 109 ? 3.707 7.320 -4.088 1.00 91.12 109 ASN A O 1
ATOM 860 N N . PRO A 1 110 ? 2.695 5.331 -4.423 1.00 88.19 110 PRO A N 1
ATOM 861 C CA . PRO A 1 110 ? 3.880 4.715 -4.988 1.00 88.19 110 PRO A CA 1
ATOM 862 C C . PRO A 1 110 ? 4.184 5.292 -6.377 1.00 88.19 110 PRO A C 1
ATOM 864 O O . PRO A 1 110 ? 3.449 6.116 -6.932 1.00 88.19 110 PRO A O 1
ATOM 867 N N . SER A 1 111 ? 5.284 4.833 -6.977 1.00 82.50 111 SER A N 1
ATOM 868 C CA . SER A 1 111 ? 5.580 5.179 -8.367 1.00 82.50 111 SER A CA 1
ATOM 869 C C . SER A 1 111 ? 4.441 4.734 -9.297 1.00 82.50 111 SER A C 1
ATOM 871 O O . SER A 1 111 ? 3.704 3.797 -8.995 1.00 82.50 111 SER A O 1
ATOM 873 N N . SER A 1 112 ? 4.341 5.356 -10.475 1.00 78.81 112 SER A N 1
ATOM 874 C CA . SER A 1 112 ? 3.344 5.000 -11.506 1.00 78.81 112 SER A CA 1
ATOM 875 C C . SER A 1 112 ? 3.382 3.533 -11.964 1.00 78.81 112 SER A C 1
ATOM 877 O O . SER A 1 112 ? 2.455 3.076 -12.632 1.00 78.81 112 SER A O 1
ATOM 879 N N . ARG A 1 113 ? 4.435 2.796 -11.595 1.00 78.25 113 ARG A N 1
ATOM 880 C CA . ARG A 1 113 ? 4.580 1.359 -11.836 1.00 78.25 113 ARG A CA 1
ATOM 881 C C . ARG A 1 113 ? 3.789 0.502 -10.858 1.00 78.25 113 ARG A C 1
ATOM 883 O O . ARG A 1 113 ? 3.685 -0.689 -11.081 1.00 78.25 113 ARG A O 1
ATOM 890 N N . TYR A 1 114 ? 3.221 1.066 -9.800 1.00 83.69 114 TYR A N 1
ATOM 891 C CA . TYR A 1 114 ? 2.376 0.328 -8.870 1.00 83.69 114 TYR A CA 1
ATOM 892 C C . TYR A 1 114 ? 0.960 0.883 -8.874 1.00 83.69 114 TYR A C 1
ATOM 894 O O . TYR A 1 114 ? 0.714 2.064 -9.129 1.00 83.69 114 TYR A O 1
ATOM 902 N N . SER A 1 115 ? -0.003 0.014 -8.611 1.00 87.75 115 SER A N 1
ATOM 903 C CA . SER A 1 115 ? -1.374 0.414 -8.310 1.00 87.75 115 SER A CA 1
ATOM 904 C C . SER A 1 115 ? -1.838 -0.317 -7.074 1.00 87.75 115 SER A C 1
ATOM 906 O O . SER A 1 115 ? -1.579 -1.508 -6.935 1.00 87.75 115 SER A O 1
ATOM 908 N N . ILE A 1 116 ? -2.437 0.448 -6.171 1.00 91.12 116 ILE A N 1
ATOM 909 C CA . ILE A 1 116 ? -2.993 -0.019 -4.909 1.00 91.12 116 ILE A CA 1
ATOM 910 C C . ILE A 1 116 ? -4.495 -0.042 -5.104 1.00 91.12 116 ILE A C 1
ATOM 912 O O . ILE A 1 116 ? -5.056 0.904 -5.662 1.00 91.12 116 ILE A O 1
ATOM 916 N N . TYR A 1 117 ? -5.105 -1.127 -4.669 1.00 91.94 117 TYR A N 1
ATOM 917 C CA . TYR A 1 117 ? -6.535 -1.304 -4.704 1.00 91.94 117 TYR A CA 1
ATOM 918 C C . TYR A 1 117 ? -7.076 -1.161 -3.284 1.00 91.94 117 TYR A C 1
ATOM 920 O O . TYR A 1 117 ? -6.510 -1.717 -2.345 1.00 91.94 117 TYR A O 1
ATOM 928 N N . TYR A 1 118 ? -8.121 -0.352 -3.141 1.00 92.81 118 TYR A N 1
ATOM 929 C CA . TYR A 1 118 ? -8.670 0.065 -1.850 1.00 92.81 118 TYR A CA 1
ATOM 930 C C . TYR A 1 118 ? -10.090 -0.469 -1.626 1.00 92.81 118 TYR A C 1
ATOM 932 O O . TYR A 1 118 ? -10.771 0.015 -0.729 1.00 92.81 118 TYR A O 1
ATOM 940 N N . GLY A 1 119 ? -10.579 -1.399 -2.454 1.00 92.06 119 GLY A N 1
ATOM 941 C CA . GLY A 1 119 ? -11.905 -1.986 -2.274 1.00 92.06 119 GLY A CA 1
ATOM 942 C C . GLY A 1 119 ? -11.994 -2.838 -1.006 1.00 92.06 119 GLY A C 1
ATOM 943 O O . GLY A 1 119 ? -10.982 -3.357 -0.527 1.00 92.06 119 GLY A O 1
ATOM 944 N N . ALA A 1 120 ? -13.207 -3.010 -0.479 1.00 90.00 120 ALA A N 1
ATOM 945 C CA . ALA A 1 120 ? -13.456 -3.842 0.699 1.00 90.00 120 ALA A CA 1
ATOM 946 C C . ALA A 1 120 ? -12.987 -5.296 0.485 1.00 90.00 120 ALA A C 1
ATOM 948 O O . ALA A 1 120 ? -12.233 -5.817 1.300 1.00 90.00 120 ALA A O 1
ATOM 949 N N . ASP A 1 121 ? -13.301 -5.897 -0.670 1.00 89.88 121 ASP A N 1
ATOM 950 C CA . ASP A 1 121 ? -12.872 -7.262 -1.043 1.00 89.88 121 ASP A CA 1
ATOM 951 C C . ASP A 1 121 ? -11.355 -7.394 -1.279 1.00 89.88 121 ASP A C 1
ATOM 953 O O . ASP A 1 121 ? -10.806 -8.489 -1.405 1.00 89.88 121 ASP A O 1
ATOM 957 N N . GLU A 1 122 ? -10.662 -6.263 -1.384 1.00 90.00 122 GLU A N 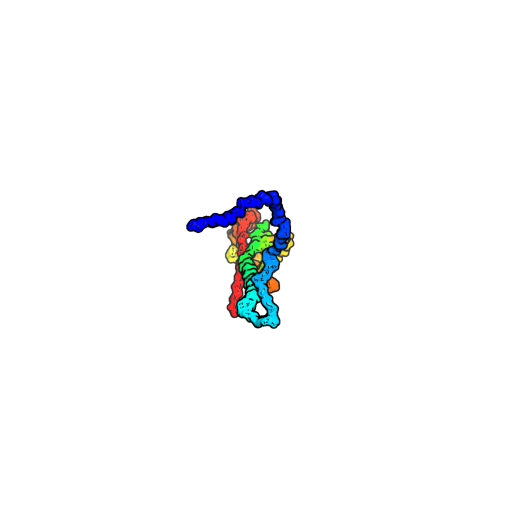1
ATOM 958 C CA . GLU A 1 122 ? -9.232 -6.168 -1.676 1.00 90.00 122 GLU A CA 1
ATOM 959 C C . GLU A 1 122 ? -8.420 -5.786 -0.433 1.00 90.00 122 GLU A C 1
ATOM 961 O O . GLU A 1 122 ? -7.193 -5.660 -0.512 1.00 90.00 122 GLU A O 1
ATOM 966 N N . THR A 1 123 ? -9.109 -5.618 0.700 1.00 93.44 123 THR A N 1
ATOM 967 C CA . THR A 1 123 ? -8.571 -5.158 1.974 1.00 93.44 123 THR A CA 1
ATOM 968 C C . THR A 1 123 ? -8.799 -6.220 3.042 1.00 93.44 123 THR A C 1
ATOM 970 O O . THR A 1 123 ? -9.896 -6.736 3.220 1.00 93.44 123 THR A O 1
ATOM 973 N N . THR A 1 124 ? -7.762 -6.544 3.803 1.00 93.50 124 THR A N 1
ATOM 974 C CA . THR A 1 124 ? -7.880 -7.363 5.016 1.00 93.50 124 THR A CA 1
ATOM 975 C C . THR A 1 124 ? -7.325 -6.578 6.186 1.00 93.50 124 THR A C 1
ATOM 977 O O . THR A 1 124 ? -6.289 -5.931 6.048 1.00 93.50 124 THR A O 1
ATOM 980 N N . VAL A 1 125 ? -8.000 -6.637 7.331 1.00 93.75 125 VAL A N 1
ATOM 981 C CA . VAL A 1 125 ? -7.604 -5.914 8.539 1.00 93.75 125 VAL A CA 1
ATOM 982 C C . VAL A 1 125 ? -7.512 -6.887 9.708 1.00 93.75 125 VAL A C 1
ATOM 984 O O . VAL A 1 125 ? -8.341 -7.785 9.852 1.00 93.75 125 VAL A O 1
ATOM 987 N N . SER A 1 126 ? -6.510 -6.701 10.558 1.00 91.12 126 SER A N 1
ATOM 988 C CA . SER A 1 126 ? -6.434 -7.340 11.866 1.00 91.12 126 SER A CA 1
ATOM 989 C C . SER A 1 126 ? -5.934 -6.352 12.912 1.00 91.12 126 SER A C 1
ATOM 991 O O . SER A 1 126 ? -5.139 -5.452 12.631 1.00 91.12 126 SER A O 1
ATOM 993 N N . LEU A 1 127 ? -6.420 -6.522 14.135 1.00 87.56 127 LEU A N 1
ATOM 994 C CA . LEU A 1 127 ? -6.091 -5.682 15.275 1.00 87.56 127 LEU A CA 1
ATOM 995 C C . LEU A 1 127 ? -5.385 -6.547 16.325 1.00 87.56 127 LEU A C 1
ATOM 997 O O . LEU A 1 127 ? -6.010 -7.292 17.081 1.00 87.56 127 LEU A O 1
ATOM 1001 N N . GLY A 1 128 ? -4.055 -6.497 16.320 1.00 84.50 128 GLY A N 1
ATOM 1002 C CA . GLY A 1 128 ? -3.188 -7.424 17.036 1.00 84.50 128 GLY A CA 1
ATOM 1003 C C . GLY A 1 128 ? -3.486 -8.872 16.619 1.00 84.50 128 GLY A C 1
ATOM 1004 O O . GLY A 1 128 ? -3.441 -9.175 15.425 1.00 84.50 128 GLY A O 1
ATOM 1005 N N . PRO A 1 129 ? -3.816 -9.772 17.564 1.00 82.38 129 PRO A N 1
ATOM 1006 C CA . PRO A 1 129 ? -4.181 -11.154 17.254 1.00 82.38 129 PRO A CA 1
ATOM 1007 C C . PRO A 1 129 ? -5.622 -11.317 16.739 1.00 82.38 129 PRO A C 1
ATOM 1009 O O . PRO A 1 129 ? -6.007 -12.428 16.382 1.00 82.38 129 PRO A O 1
ATOM 1012 N N . LEU A 1 130 ? -6.439 -10.258 16.748 1.00 85.19 130 LEU A N 1
ATOM 1013 C CA . LEU A 1 130 ? -7.859 -10.342 16.416 1.00 85.19 130 LEU A CA 1
ATOM 1014 C C . LEU A 1 130 ? -8.073 -10.099 14.927 1.00 85.19 130 LEU A C 1
ATOM 1016 O O . LEU A 1 130 ? -7.628 -9.086 14.381 1.00 85.19 130 LEU A O 1
ATOM 1020 N N . ASN A 1 131 ? -8.813 -10.994 14.281 1.00 86.38 131 ASN A N 1
ATOM 1021 C CA . ASN A 1 131 ? -9.297 -10.742 12.931 1.00 86.38 131 ASN A CA 1
ATOM 1022 C C . ASN A 1 131 ? -10.333 -9.618 12.963 1.00 86.38 131 ASN A C 1
ATOM 1024 O O . ASN A 1 131 ? -11.094 -9.486 13.926 1.00 86.38 131 ASN A O 1
ATOM 1028 N N . ALA A 1 132 ? -10.370 -8.810 11.907 1.00 89.44 132 ALA A N 1
ATOM 1029 C CA . ALA A 1 132 ? -11.385 -7.787 11.748 1.00 89.44 132 ALA A CA 1
ATOM 1030 C C . ALA A 1 132 ? -12.165 -7.974 10.449 1.00 89.44 132 ALA A C 1
ATOM 1032 O O . ALA A 1 132 ? -11.602 -8.252 9.390 1.00 89.44 132 ALA A O 1
ATOM 1033 N N . ALA A 1 133 ? -13.478 -7.791 10.541 1.00 92.19 133 ALA A N 1
ATOM 1034 C CA . ALA A 1 133 ? -14.353 -7.716 9.386 1.00 92.19 133 ALA A CA 1
ATOM 1035 C C . ALA A 1 133 ? -14.352 -6.280 8.857 1.00 92.19 133 ALA A C 1
ATOM 1037 O O . ALA A 1 133 ? -14.710 -5.352 9.587 1.00 92.19 133 ALA A O 1
ATOM 1038 N N . VAL A 1 134 ? -13.947 -6.104 7.599 1.00 94.38 134 VAL A N 1
ATOM 1039 C CA . VAL A 1 134 ? -14.036 -4.818 6.896 1.00 94.38 134 VAL A CA 1
ATOM 1040 C C . VAL A 1 134 ? -15.503 -4.549 6.577 1.00 94.38 134 VAL A C 1
ATOM 1042 O O . VAL A 1 134 ? -16.170 -5.388 5.976 1.00 94.38 134 VAL A O 1
ATOM 1045 N N . LEU A 1 135 ? -16.002 -3.398 7.017 1.00 93.44 135 LEU A N 1
ATOM 1046 C CA . LEU A 1 135 ? -17.365 -2.946 6.759 1.00 93.44 135 LEU A CA 1
ATOM 1047 C C . LEU A 1 135 ? -17.426 -2.089 5.502 1.00 93.44 135 LEU A C 1
ATOM 1049 O O . LEU A 1 135 ? -18.273 -2.318 4.643 1.00 93.44 135 LEU A O 1
ATOM 1053 N N . ASP A 1 136 ? -16.536 -1.105 5.418 1.00 94.38 136 ASP A N 1
ATOM 1054 C CA . ASP A 1 136 ? -16.487 -0.170 4.306 1.00 94.38 136 ASP A CA 1
ATOM 1055 C C . ASP A 1 136 ? -15.070 0.374 4.125 1.00 94.38 136 ASP A C 1
ATOM 1057 O O . ASP A 1 136 ? -14.239 0.367 5.041 1.00 94.38 136 ASP A O 1
ATOM 1061 N N . THR A 1 137 ? -14.791 0.840 2.917 1.00 96.12 137 THR A N 1
ATOM 1062 C CA . THR A 1 137 ? -13.550 1.521 2.586 1.00 96.12 137 THR A CA 1
ATOM 1063 C C . THR A 1 137 ? -13.846 2.745 1.744 1.00 96.12 137 THR A C 1
ATOM 1065 O O . THR A 1 137 ? -14.640 2.729 0.805 1.00 96.12 137 THR A O 1
ATOM 1068 N N . PHE A 1 138 ? -13.133 3.826 2.026 1.00 96.00 138 PHE A N 1
ATOM 1069 C CA . PHE A 1 138 ? -13.209 5.034 1.227 1.00 96.00 138 PHE A CA 1
ATOM 1070 C C . PHE A 1 138 ? -11.815 5.443 0.783 1.00 96.00 138 PHE A C 1
ATOM 1072 O O . PHE A 1 138 ? -10.834 5.319 1.512 1.00 96.00 138 PHE A O 1
ATOM 1079 N N . HIS A 1 139 ? -11.701 5.929 -0.448 1.00 95.56 139 HIS A N 1
ATOM 1080 C CA . HIS A 1 139 ? -10.451 6.497 -0.919 1.00 95.56 139 HIS A CA 1
ATOM 1081 C C . HIS A 1 139 ? -10.703 7.649 -1.878 1.00 95.56 139 HIS A C 1
ATOM 1083 O O . HIS A 1 139 ? -11.593 7.617 -2.725 1.00 95.56 139 HIS A O 1
ATOM 1089 N N . GLU A 1 140 ? -9.862 8.668 -1.772 1.00 96.00 140 GLU A N 1
ATOM 1090 C CA . GLU A 1 140 ? -9.937 9.847 -2.612 1.00 96.00 140 GLU A CA 1
ATOM 1091 C C . GLU A 1 140 ? -8.533 10.331 -2.950 1.00 96.00 140 GLU A C 1
ATOM 1093 O O . GLU A 1 140 ? -7.698 10.621 -2.084 1.00 96.00 140 GLU A O 1
ATOM 1098 N N . ARG A 1 141 ? -8.258 10.459 -4.247 1.00 93.88 141 ARG A N 1
ATOM 1099 C CA . ARG A 1 141 ? -6.980 10.986 -4.706 1.00 93.88 141 ARG A CA 1
ATOM 1100 C C . ARG A 1 141 ? -6.917 12.493 -4.458 1.00 93.88 141 ARG A C 1
ATOM 1102 O O . ARG A 1 141 ? -7.459 13.273 -5.232 1.00 93.88 141 ARG A O 1
ATOM 1109 N N . LYS A 1 142 ? -6.168 12.903 -3.433 1.00 94.31 142 LYS A N 1
ATOM 1110 C CA . LYS A 1 142 ? -5.952 14.322 -3.104 1.00 94.31 142 LYS A CA 1
ATOM 1111 C C . LYS A 1 142 ? -4.969 15.007 -4.052 1.00 94.31 142 LYS A C 1
ATOM 1113 O O . LYS A 1 142 ? -5.114 16.185 -4.357 1.00 94.31 142 LYS A O 1
ATOM 1118 N N . SER A 1 143 ? -3.947 14.292 -4.523 1.00 93.25 143 SER A N 1
ATOM 1119 C CA . SER A 1 143 ? -2.970 14.833 -5.474 1.00 93.25 143 SER A CA 1
ATOM 1120 C C . SER A 1 143 ? -2.292 13.738 -6.300 1.00 93.25 143 SER A C 1
ATOM 1122 O O . SER A 1 143 ? -2.594 12.545 -6.200 1.00 93.25 143 SER A O 1
ATOM 1124 N N . ARG A 1 144 ? -1.321 14.118 -7.142 1.00 88.50 144 ARG A N 1
ATOM 1125 C CA . ARG A 1 144 ? -0.519 13.125 -7.866 1.00 88.50 144 ARG A CA 1
ATOM 1126 C C . ARG A 1 144 ? 0.241 12.207 -6.902 1.00 88.50 144 ARG A C 1
ATOM 1128 O O . ARG A 1 144 ? 0.323 11.012 -7.183 1.00 88.50 144 ARG A O 1
ATOM 1135 N N . SER A 1 145 ? 0.736 12.754 -5.791 1.00 90.44 145 SER A N 1
ATOM 1136 C CA . SER A 1 145 ? 1.595 12.081 -4.813 1.00 90.44 145 SER A CA 1
ATOM 1137 C C . SER A 1 145 ? 0.878 11.591 -3.559 1.00 90.44 145 SER A C 1
ATOM 1139 O O . SER A 1 145 ? 1.482 10.809 -2.837 1.00 90.44 145 SER A O 1
ATOM 1141 N N . HIS A 1 146 ? -0.365 12.006 -3.298 1.00 94.69 146 HIS A N 1
ATOM 1142 C CA . HIS A 1 146 ? -1.087 11.620 -2.082 1.00 94.69 146 HIS A CA 1
ATOM 1143 C C . HIS A 1 146 ? -2.525 11.173 -2.347 1.00 94.69 146 HIS A C 1
ATOM 1145 O O . HIS A 1 146 ? -3.208 11.731 -3.212 1.00 94.69 146 HIS A O 1
ATOM 1151 N N . THR A 1 147 ? -2.978 10.209 -1.552 1.00 96.00 147 THR A N 1
ATOM 1152 C CA . THR A 1 147 ? -4.348 9.685 -1.522 1.00 96.00 147 THR A CA 1
ATOM 1153 C C . THR A 1 147 ? -4.819 9.652 -0.073 1.00 96.00 147 THR A C 1
ATOM 1155 O O . THR A 1 147 ? -4.066 9.244 0.807 1.00 96.00 147 THR A O 1
ATOM 1158 N N . ALA A 1 148 ? -6.037 10.120 0.181 1.00 96.75 148 ALA A N 1
ATOM 1159 C CA . ALA A 1 148 ? -6.715 9.875 1.445 1.00 96.75 148 ALA A CA 1
ATOM 1160 C C . ALA A 1 148 ? -7.372 8.499 1.353 1.00 96.75 148 ALA A C 1
ATOM 1162 O O . ALA A 1 148 ? -8.032 8.215 0.355 1.00 96.75 148 ALA A O 1
ATOM 1163 N N . PHE A 1 149 ? -7.155 7.651 2.347 1.00 96.69 149 PHE A N 1
ATOM 1164 C CA . PHE A 1 149 ? -7.740 6.318 2.429 1.00 96.69 149 PHE A CA 1
ATOM 1165 C C . PHE A 1 149 ? -8.315 6.144 3.825 1.00 96.69 149 PHE A C 1
ATOM 1167 O O . PHE A 1 149 ? -7.638 6.490 4.784 1.00 96.69 149 PHE A O 1
ATOM 1174 N N . SER A 1 150 ? -9.516 5.605 3.947 1.00 96.00 150 SER A N 1
ATOM 1175 C CA . SER A 1 150 ? -10.092 5.239 5.228 1.00 96.00 150 SER A CA 1
ATOM 1176 C C . SER A 1 150 ? -10.727 3.861 5.175 1.00 96.00 150 SER A C 1
ATOM 1178 O O . SER A 1 150 ? -11.119 3.366 4.114 1.00 96.00 150 SER A O 1
ATOM 1180 N N . VAL A 1 151 ? -10.759 3.219 6.336 1.00 95.31 151 VAL A N 1
ATOM 1181 C CA . VAL A 1 151 ? -11.305 1.877 6.507 1.00 95.31 151 VAL A CA 1
ATOM 1182 C C . VAL A 1 151 ? -12.152 1.824 7.765 1.00 95.31 151 VAL A C 1
ATOM 1184 O O . VAL A 1 151 ? -11.711 2.238 8.840 1.00 95.31 151 VAL A O 1
ATOM 1187 N N . ASP A 1 152 ? -13.352 1.283 7.600 1.00 93.75 152 ASP A N 1
ATOM 1188 C CA . ASP A 1 152 ? -14.268 0.944 8.673 1.00 93.75 152 ASP A CA 1
ATOM 1189 C C . ASP A 1 152 ? -14.227 -0.558 8.912 1.00 93.75 152 ASP A C 1
ATOM 1191 O O . ASP A 1 152 ? -14.383 -1.352 7.982 1.00 93.75 152 ASP A O 1
ATOM 1195 N N . PHE A 1 153 ? -14.013 -0.974 10.157 1.00 92.31 153 PHE A N 1
ATOM 1196 C CA . PHE A 1 153 ? -13.955 -2.391 10.498 1.00 92.31 153 PHE A CA 1
ATOM 1197 C C . PHE A 1 153 ? -14.423 -2.686 11.920 1.00 92.31 153 PHE A C 1
ATOM 1199 O O . PHE A 1 153 ? -14.436 -1.826 12.802 1.00 92.31 153 PHE A O 1
ATOM 1206 N N . VAL A 1 154 ? -14.773 -3.948 12.156 1.00 90.06 154 VAL A N 1
ATOM 1207 C CA . VAL A 1 154 ? -15.116 -4.478 13.480 1.00 90.06 154 VAL A CA 1
ATOM 1208 C C . VAL A 1 154 ? -14.164 -5.616 13.805 1.00 90.06 154 VAL A C 1
ATOM 1210 O O . VAL A 1 154 ? -14.081 -6.588 13.058 1.00 90.06 154 VAL A O 1
ATOM 1213 N N . ALA A 1 155 ? -13.435 -5.489 14.912 1.00 85.00 155 ALA A N 1
ATOM 1214 C CA . ALA A 1 155 ? -12.550 -6.540 15.404 1.00 85.00 155 ALA A CA 1
ATOM 1215 C C . ALA A 1 155 ? -13.340 -7.603 16.183 1.00 85.00 155 ALA A C 1
ATOM 1217 O O . ALA A 1 155 ? -14.272 -7.287 16.923 1.00 85.00 155 ALA A O 1
ATOM 1218 N N . GLU A 1 156 ? -12.953 -8.866 16.032 1.00 79.44 156 GLU A N 1
ATOM 1219 C CA . GLU A 1 156 ? -13.541 -9.992 16.753 1.00 79.44 156 GLU A CA 1
ATOM 1220 C C . GLU A 1 156 ? -13.153 -9.948 18.242 1.00 79.44 156 GLU A C 1
ATOM 1222 O O . GLU A 1 156 ? -11.980 -10.044 18.580 1.00 79.44 156 GLU A O 1
ATOM 1227 N N . GLY A 1 157 ? -14.124 -9.820 19.153 1.00 68.62 157 GLY A N 1
ATOM 1228 C CA . GLY A 1 157 ? -13.892 -9.825 20.607 1.00 68.62 157 GLY A CA 1
ATOM 1229 C C . GLY A 1 157 ? -14.181 -8.487 21.299 1.00 68.62 157 GLY A C 1
ATOM 1230 O O . GLY A 1 157 ? -14.525 -7.497 20.666 1.00 68.62 157 GLY A O 1
ATOM 1231 N N . ASN A 1 158 ? -14.104 -8.455 22.636 1.00 59.94 158 ASN A N 1
ATOM 1232 C CA . ASN A 1 158 ? -14.462 -7.270 23.427 1.00 59.94 158 ASN A CA 1
ATOM 1233 C C . ASN A 1 158 ? -13.271 -6.288 23.549 1.00 59.94 158 ASN A C 1
ATOM 1235 O O . ASN A 1 158 ? -12.302 -6.603 24.244 1.00 59.94 158 ASN A O 1
ATOM 1239 N N . PRO A 1 159 ? -13.338 -5.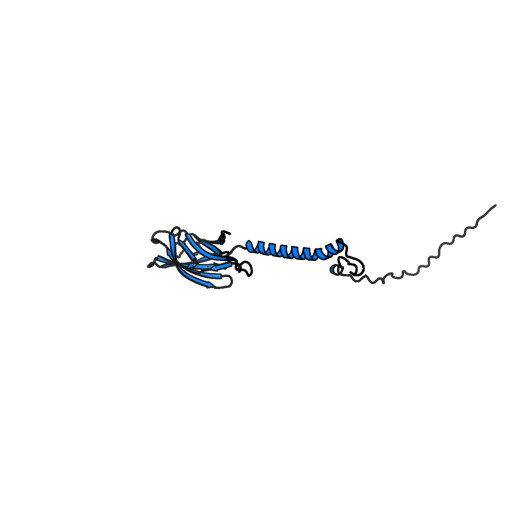074 22.967 1.00 58.31 159 PRO A N 1
ATOM 1240 C CA . PRO A 1 159 ? -12.238 -4.104 22.952 1.00 58.31 159 PRO A CA 1
ATOM 1241 C C . PRO A 1 159 ? -12.071 -3.310 24.259 1.00 58.31 159 PRO A C 1
ATOM 1243 O O . PRO A 1 159 ? -11.350 -2.312 24.300 1.00 58.31 159 PRO A O 1
ATOM 1246 N N . ASN A 1 160 ? -12.767 -3.688 25.333 1.00 55.75 160 ASN A N 1
ATOM 1247 C CA . ASN A 1 160 ? -12.853 -2.873 26.547 1.00 55.75 160 ASN A CA 1
ATOM 1248 C C . ASN A 1 160 ? -11.660 -2.999 27.510 1.00 55.75 160 ASN A C 1
ATOM 1250 O O . ASN A 1 160 ? -11.659 -2.307 28.523 1.00 55.75 160 ASN A O 1
ATOM 1254 N N . GLY A 1 161 ? -10.646 -3.822 27.215 1.00 51.06 161 GLY A N 1
ATOM 1255 C CA . GLY A 1 161 ? -9.528 -4.045 28.146 1.00 51.06 161 GLY A CA 1
ATOM 1256 C C . GLY A 1 161 ? -8.120 -4.081 27.554 1.00 51.06 161 GLY A C 1
ATOM 1257 O O . GLY A 1 161 ? -7.173 -4.228 28.320 1.00 51.06 161 GLY A O 1
ATOM 1258 N N . VAL A 1 162 ? -7.951 -3.965 26.233 1.00 55.41 162 VAL A N 1
ATOM 1259 C CA . VAL A 1 162 ? -6.661 -4.234 25.578 1.00 55.41 162 VAL A CA 1
ATOM 1260 C C . VAL A 1 162 ? -6.198 -3.005 24.800 1.00 55.41 162 VAL A C 1
ATOM 1262 O O . VAL A 1 162 ? -6.898 -2.505 23.922 1.00 55.41 162 VAL A O 1
ATOM 1265 N N . VAL A 1 163 ? -5.009 -2.504 25.145 1.00 56.97 163 VAL A N 1
ATOM 1266 C CA . VAL A 1 163 ? -4.220 -1.638 24.262 1.00 56.97 163 VAL A CA 1
ATOM 1267 C C . VAL A 1 163 ? -3.870 -2.488 23.048 1.00 56.97 163 VAL A C 1
ATOM 1269 O O . VAL A 1 163 ? -3.174 -3.491 23.179 1.00 56.97 163 VAL A O 1
ATOM 1272 N N . PHE A 1 164 ? -4.403 -2.142 21.883 1.00 65.81 164 PHE A N 1
ATOM 1273 C CA . PHE A 1 164 ? -4.106 -2.883 20.667 1.00 65.81 164 PHE A CA 1
ATOM 1274 C C . PHE A 1 164 ? -2.732 -2.457 20.161 1.00 65.81 164 PHE A C 1
ATOM 1276 O O . PHE A 1 164 ? -2.574 -1.396 19.574 1.00 65.81 164 PHE A O 1
ATOM 1283 N N . GLU A 1 165 ? -1.715 -3.267 20.434 1.00 71.81 165 GLU A N 1
ATOM 1284 C CA . GLU A 1 165 ? -0.328 -2.899 20.138 1.00 71.81 165 GLU A CA 1
ATOM 1285 C C . GLU A 1 165 ? -0.064 -2.706 18.638 1.00 71.81 165 GLU A C 1
ATOM 1287 O O . GLU A 1 165 ? 0.811 -1.919 18.273 1.00 71.81 165 GLU A O 1
ATOM 1292 N N . GLU A 1 166 ? -0.836 -3.373 17.773 1.00 87.12 166 GLU A N 1
ATOM 1293 C CA . GLU A 1 166 ? -0.609 -3.386 16.329 1.00 87.12 166 GLU A CA 1
ATOM 1294 C C . GLU A 1 166 ? -1.916 -3.375 15.518 1.00 87.12 166 GLU A C 1
ATOM 1296 O O . GLU A 1 166 ? -2.855 -4.107 15.814 1.00 87.12 166 GLU A O 1
ATOM 1301 N N . LEU A 1 167 ? -1.963 -2.564 14.461 1.00 90.88 167 LEU A N 1
ATOM 1302 C CA . LEU A 1 167 ? -2.973 -2.604 13.404 1.00 90.88 167 LEU A CA 1
ATOM 1303 C C . LEU A 1 167 ? -2.272 -3.084 12.146 1.00 90.88 167 LEU A C 1
ATOM 1305 O O . LEU A 1 167 ? -1.330 -2.440 11.675 1.00 90.88 167 LEU A O 1
ATOM 1309 N N . TYR A 1 168 ? -2.749 -4.191 11.601 1.00 93.50 168 TYR A N 1
ATOM 1310 C CA . TYR A 1 168 ? -2.255 -4.732 10.352 1.00 93.50 168 TYR A CA 1
ATOM 1311 C C . TYR A 1 168 ? -3.328 -4.610 9.277 1.00 93.50 168 TYR A C 1
ATOM 1313 O O . TYR A 1 168 ? -4.478 -5.001 9.472 1.00 93.50 168 TYR A O 1
ATOM 1321 N N . ILE A 1 169 ? -2.944 -4.042 8.138 1.00 94.56 169 ILE A N 1
ATOM 1322 C CA . ILE A 1 169 ? -3.799 -3.909 6.963 1.00 94.56 169 ILE A CA 1
ATOM 1323 C C . ILE A 1 169 ? -3.055 -4.490 5.775 1.00 94.56 169 ILE A C 1
ATOM 1325 O O . ILE A 1 169 ? -1.903 -4.152 5.510 1.00 94.56 169 ILE A O 1
ATOM 1329 N N . LYS A 1 170 ? -3.742 -5.340 5.027 1.00 94.50 170 LYS A N 1
ATOM 1330 C CA . LYS A 1 170 ? -3.260 -5.922 3.786 1.00 94.50 170 LYS A CA 1
ATOM 1331 C C . LYS A 1 170 ? -4.110 -5.398 2.641 1.00 94.50 170 LYS A C 1
ATOM 1333 O O . LYS A 1 170 ? -5.309 -5.646 2.611 1.00 94.50 170 LYS A O 1
ATOM 1338 N N . LEU A 1 171 ? -3.483 -4.695 1.705 1.00 93.81 171 LEU A N 1
ATOM 1339 C CA . LEU A 1 171 ? -4.131 -4.180 0.498 1.00 93.81 171 LEU A CA 1
ATOM 1340 C C . LEU A 1 171 ? -3.621 -4.918 -0.726 1.00 93.81 171 LEU A C 1
ATOM 1342 O O . LEU A 1 171 ? -2.413 -5.109 -0.880 1.00 93.81 171 LEU A O 1
ATOM 1346 N N . LYS A 1 172 ? -4.510 -5.277 -1.646 1.00 91.00 172 LYS A N 1
ATOM 1347 C CA . LYS A 1 172 ? -4.099 -5.781 -2.956 1.00 91.00 172 LYS A CA 1
ATOM 1348 C C . LYS A 1 172 ? -3.346 -4.693 -3.725 1.00 91.00 172 LYS A C 1
ATOM 1350 O O . LYS A 1 172 ? -3.721 -3.520 -3.743 1.00 91.00 172 LYS A O 1
ATOM 1355 N N . ALA A 1 173 ? -2.277 -5.087 -4.404 1.00 89.12 173 ALA A N 1
ATOM 1356 C CA . ALA A 1 173 ? -1.517 -4.196 -5.268 1.00 89.12 173 ALA A CA 1
ATOM 1357 C C . ALA A 1 173 ? -1.046 -4.923 -6.527 1.00 89.12 173 ALA A C 1
ATOM 1359 O O . ALA A 1 173 ? -0.917 -6.140 -6.540 1.00 89.12 173 ALA A O 1
ATOM 1360 N N . THR A 1 174 ? -0.766 -4.185 -7.594 1.00 84.44 174 THR A N 1
ATOM 1361 C CA . THR A 1 174 ? -0.217 -4.746 -8.841 1.00 84.44 174 THR A CA 1
ATOM 1362 C C . THR A 1 174 ? 1.013 -3.978 -9.279 1.00 84.44 174 THR A C 1
ATOM 1364 O O . THR A 1 174 ? 1.008 -2.740 -9.258 1.00 84.44 174 THR A O 1
ATOM 1367 N N . HIS A 1 175 ? 2.028 -4.7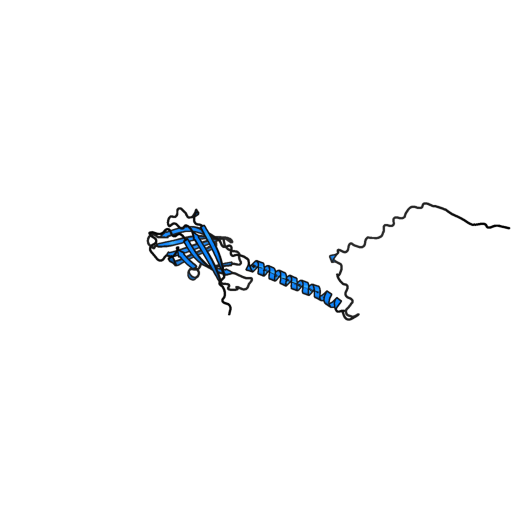04 -9.748 1.00 79.62 175 HIS A N 1
ATOM 1368 C CA . HIS A 1 175 ? 3.193 -4.125 -10.409 1.00 79.62 175 HIS A CA 1
ATOM 1369 C C . HIS A 1 175 ? 2.987 -4.068 -11.932 1.00 79.62 175 HIS A C 1
ATOM 1371 O O . HIS A 1 175 ? 2.928 -5.089 -12.609 1.00 79.62 175 HIS A O 1
ATOM 1377 N N . LYS A 1 176 ? 2.897 -2.857 -12.480 1.00 72.38 176 LYS A N 1
ATOM 1378 C CA . LYS A 1 176 ? 2.758 -2.561 -13.908 1.00 72.38 1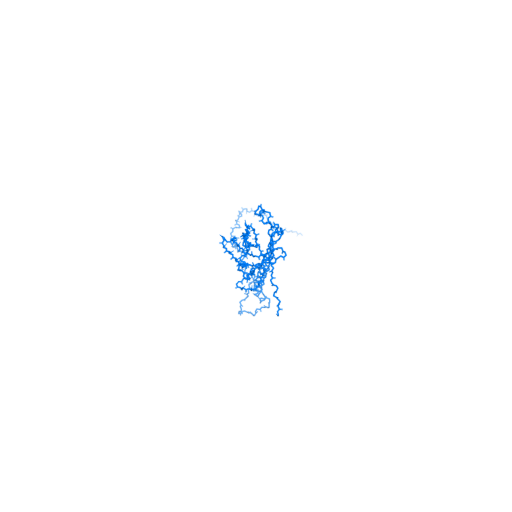76 LYS A CA 1
ATOM 1379 C C . LYS A 1 176 ? 4.127 -2.595 -14.593 1.00 72.38 176 LYS A C 1
ATOM 1381 O O . LYS A 1 176 ? 4.880 -1.621 -14.526 1.00 72.38 176 LYS A O 1
ATOM 1386 N N . VAL A 1 177 ? 4.419 -3.672 -15.318 1.00 64.06 177 VAL A N 1
ATOM 1387 C CA . VAL A 1 177 ? 5.613 -3.774 -16.175 1.00 64.06 177 VAL A CA 1
ATOM 1388 C C . VAL A 1 177 ? 5.234 -3.431 -17.618 1.00 64.06 177 VAL A C 1
ATOM 1390 O O . VAL A 1 177 ? 4.698 -4.254 -18.335 1.00 64.06 177 VAL A O 1
ATOM 1393 N N . TYR A 1 178 ? 5.492 -2.184 -18.025 1.00 53.53 178 TYR A N 1
ATOM 1394 C CA . TYR A 1 178 ? 5.430 -1.659 -19.404 1.00 53.53 178 TYR A CA 1
ATOM 1395 C C . TYR A 1 178 ? 4.372 -2.272 -20.353 1.00 53.53 178 TYR A C 1
ATOM 1397 O O . TYR A 1 178 ? 4.621 -3.275 -21.012 1.00 53.53 178 TYR A O 1
ATOM 1405 N N . ARG A 1 179 ? 3.232 -1.581 -20.520 1.00 45.81 179 ARG A N 1
ATOM 1406 C CA . ARG A 1 179 ? 2.111 -1.847 -21.462 1.00 45.81 179 ARG A CA 1
ATOM 1407 C C . ARG A 1 179 ? 1.414 -3.213 -21.344 1.00 45.81 179 ARG A C 1
ATOM 1409 O O . ARG A 1 179 ? 0.223 -3.279 -21.625 1.00 45.81 179 ARG A O 1
ATOM 1416 N N . TYR A 1 180 ? 2.103 -4.247 -20.884 1.00 51.28 180 TYR A N 1
ATOM 1417 C CA . TYR A 1 180 ? 1.529 -5.509 -20.470 1.00 51.28 180 TYR A CA 1
ATOM 1418 C C . TYR A 1 180 ? 1.231 -5.411 -18.981 1.00 51.28 180 TYR A C 1
ATOM 1420 O O . TYR A 1 180 ? 2.113 -5.213 -18.147 1.00 51.28 180 TYR A O 1
ATOM 1428 N N . VAL A 1 181 ? -0.046 -5.504 -18.632 1.00 52.12 181 VAL A N 1
ATOM 1429 C CA . VAL A 1 181 ? -0.422 -5.799 -17.255 1.00 52.12 181 VAL A CA 1
ATOM 1430 C C . VAL A 1 181 ? -0.001 -7.249 -17.038 1.00 52.12 181 VAL A C 1
ATOM 1432 O O . VAL A 1 181 ? -0.768 -8.173 -17.267 1.00 52.12 181 VAL A O 1
ATOM 1435 N N . PHE A 1 182 ? 1.270 -7.470 -16.705 1.00 53.69 182 PHE A N 1
ATOM 1436 C CA . PHE A 1 182 ? 1.610 -8.691 -16.004 1.00 53.69 182 PHE A CA 1
ATOM 1437 C C . PHE A 1 182 ? 0.881 -8.560 -14.678 1.00 53.69 182 PHE A C 1
ATOM 1439 O O . PHE A 1 182 ? 1.248 -7.712 -13.861 1.00 53.69 182 PHE A O 1
ATOM 1446 N N . ASP A 1 183 ? -0.188 -9.339 -14.514 1.00 55.50 183 ASP A N 1
ATOM 1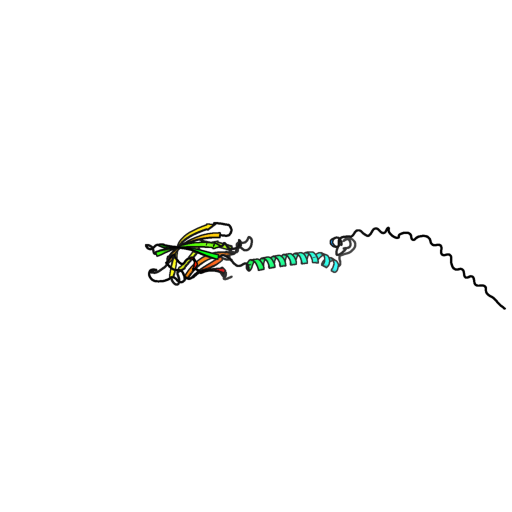447 C CA . ASP A 1 183 ? -0.966 -9.488 -13.285 1.00 55.50 183 ASP A CA 1
ATOM 1448 C C . ASP A 1 183 ? -0.111 -10.162 -12.203 1.00 55.50 183 ASP A C 1
ATOM 1450 O O . ASP A 1 183 ? -0.494 -11.145 -11.576 1.00 55.50 183 ASP A O 1
ATOM 1454 N N . ASN A 1 184 ? 1.084 -9.623 -11.961 1.00 60.75 184 ASN A N 1
ATOM 1455 C CA . ASN A 1 184 ? 1.842 -9.852 -10.754 1.00 60.75 184 ASN A CA 1
ATOM 1456 C C . ASN A 1 184 ? 1.065 -9.140 -9.649 1.00 60.75 184 ASN A C 1
ATOM 1458 O O . ASN A 1 184 ? 1.406 -8.028 -9.228 1.00 60.75 184 ASN A O 1
ATOM 1462 N N . ALA A 1 185 ? -0.041 -9.770 -9.258 1.00 71.50 185 ALA A N 1
ATOM 1463 C CA . ALA A 1 185 ? -0.769 -9.449 -8.064 1.00 71.50 185 ALA A CA 1
ATOM 1464 C C . ALA A 1 185 ? 0.231 -9.566 -6.913 1.00 71.50 185 ALA A C 1
ATOM 1466 O O . ALA A 1 185 ? 1.041 -10.484 -6.823 1.00 71.50 185 ALA A O 1
ATOM 1467 N N . GLY A 1 186 ? 0.241 -8.566 -6.065 1.00 85.25 186 GLY A N 1
ATOM 1468 C CA . GLY A 1 186 ? 0.986 -8.515 -4.832 1.00 85.25 186 GLY A CA 1
ATOM 1469 C C . GLY A 1 186 ? 0.069 -7.978 -3.756 1.00 85.25 186 GLY A C 1
ATOM 1470 O O . GLY A 1 186 ? -1.134 -7.781 -3.951 1.00 85.25 186 GLY A O 1
ATOM 1471 N N . HIS A 1 187 ? 0.657 -7.718 -2.610 1.00 89.44 187 HIS A N 1
ATOM 1472 C CA . HIS A 1 187 ? -0.014 -7.053 -1.520 1.00 89.44 187 HIS A CA 1
ATOM 1473 C C . HIS A 1 187 ? 0.919 -6.034 -0.894 1.00 89.44 187 HIS A C 1
ATOM 1475 O O . HIS A 1 187 ? 2.140 -6.187 -0.903 1.00 89.44 187 HIS A O 1
ATOM 1481 N N . ILE A 1 188 ? 0.322 -4.960 -0.400 1.00 91.62 188 ILE A N 1
ATOM 1482 C CA . ILE A 1 188 ? 0.981 -4.024 0.486 1.00 91.62 188 ILE A CA 1
ATOM 1483 C C . ILE A 1 188 ? 0.538 -4.376 1.892 1.00 91.62 188 ILE A C 1
ATOM 1485 O O . ILE A 1 188 ? -0.645 -4.323 2.217 1.00 91.62 188 ILE A O 1
ATOM 1489 N N . ASP A 1 189 ? 1.523 -4.740 2.688 1.00 92.69 189 ASP A N 1
ATOM 1490 C CA . ASP A 1 189 ? 1.404 -5.025 4.101 1.00 92.69 189 ASP A CA 1
ATOM 1491 C C . ASP A 1 189 ? 1.692 -3.735 4.858 1.00 92.69 189 ASP A C 1
ATOM 1493 O O . ASP A 1 189 ? 2.770 -3.158 4.715 1.00 92.69 189 ASP A O 1
ATOM 1497 N N . ILE A 1 190 ? 0.725 -3.269 5.636 1.00 94.12 190 ILE A N 1
ATOM 1498 C CA . ILE A 1 190 ? 0.806 -2.059 6.449 1.00 94.12 190 ILE A CA 1
ATOM 1499 C C . ILE A 1 190 ? 0.734 -2.504 7.899 1.00 94.12 190 ILE A C 1
ATOM 1501 O O . ILE A 1 190 ? -0.205 -3.194 8.283 1.00 94.12 190 ILE A O 1
ATOM 1505 N N . ARG A 1 191 ? 1.718 -2.112 8.700 1.00 93.19 191 ARG A N 1
ATOM 1506 C CA . ARG A 1 191 ? 1.780 -2.394 10.134 1.00 93.19 191 ARG A CA 1
ATOM 1507 C C . ARG A 1 191 ? 1.938 -1.091 10.877 1.00 93.19 191 ARG A C 1
ATOM 1509 O O . ARG A 1 191 ? 2.927 -0.396 10.666 1.00 93.19 191 ARG A O 1
ATOM 1516 N N . CYS A 1 192 ? 0.970 -0.758 11.712 1.00 91.62 192 CYS A N 1
ATOM 1517 C CA . CYS A 1 192 ? 1.023 0.405 12.579 1.00 91.62 192 CYS A CA 1
ATOM 1518 C C . CYS A 1 192 ? 1.151 -0.058 14.025 1.00 91.62 192 CYS A C 1
ATOM 1520 O O . CYS A 1 192 ? 0.378 -0.905 14.456 1.00 91.62 192 CYS A O 1
ATOM 1522 N N . HIS A 1 193 ? 2.112 0.492 14.762 1.00 88.31 193 HIS A N 1
ATOM 1523 C CA . HIS A 1 193 ? 2.387 0.116 16.150 1.00 88.31 193 HIS A CA 1
ATOM 1524 C C . HIS A 1 193 ? 1.983 1.214 17.134 1.00 88.31 193 HIS A C 1
ATOM 1526 O O . HIS A 1 193 ? 1.937 2.392 16.773 1.00 88.31 193 HIS A O 1
ATOM 1532 N N . ASN A 1 194 ? 1.772 0.826 18.395 1.00 82.06 194 ASN A N 1
ATOM 1533 C CA . ASN A 1 194 ? 1.371 1.697 19.505 1.00 82.06 194 ASN A CA 1
ATOM 1534 C C . ASN A 1 194 ? -0.026 2.314 19.325 1.00 82.06 194 ASN A C 1
ATOM 1536 O O . ASN A 1 194 ? -0.226 3.485 19.660 1.00 82.06 194 ASN A O 1
ATOM 1540 N N . LEU A 1 195 ? -1.003 1.554 18.809 1.00 77.94 195 LEU A N 1
ATOM 1541 C CA . LEU A 1 195 ? -2.370 2.068 18.762 1.00 77.94 195 LEU A CA 1
ATOM 1542 C C . LEU A 1 195 ? -2.967 2.114 20.165 1.00 77.94 195 LEU A C 1
ATOM 1544 O O . LEU A 1 195 ? -3.104 1.120 20.875 1.00 77.94 195 LEU A O 1
ATOM 1548 N N . THR A 1 196 ? -3.392 3.306 20.553 1.00 69.81 196 THR A N 1
ATOM 1549 C CA . THR A 1 196 ? -4.202 3.502 21.746 1.00 69.81 196 THR A CA 1
ATOM 1550 C C . THR A 1 196 ? -5.617 3.859 21.335 1.00 69.81 196 THR A C 1
ATOM 1552 O O . THR A 1 196 ? -5.824 4.614 20.392 1.00 69.81 196 THR A O 1
ATOM 1555 N N . ARG A 1 197 ? -6.609 3.376 22.090 1.00 64.50 197 ARG A N 1
ATOM 1556 C CA . ARG A 1 197 ? -8.006 3.818 21.936 1.00 64.50 197 ARG A CA 1
ATOM 1557 C C . ARG A 1 197 ? -8.176 5.316 22.240 1.00 64.50 197 ARG A C 1
ATOM 1559 O O . ARG A 1 197 ? -9.143 5.922 21.797 1.00 64.50 197 ARG A O 1
ATOM 1566 N N . SER A 1 198 ? -7.248 5.900 23.007 1.00 62.34 198 SER A N 1
ATOM 1567 C CA . SER A 1 198 ? -7.169 7.345 23.230 1.00 62.34 198 SER A CA 1
ATOM 1568 C C . SER A 1 198 ? -6.573 8.044 22.007 1.00 62.34 198 SER A C 1
ATOM 1570 O O . SER A 1 198 ? -5.469 7.710 21.570 1.00 62.34 198 SER A O 1
ATOM 1572 N N . TYR A 1 199 ? -7.302 9.044 21.514 1.00 63.25 199 TYR A N 1
ATOM 1573 C CA . TYR A 1 199 ? -6.968 9.935 20.400 1.00 63.25 199 TYR A CA 1
ATOM 1574 C C . TYR A 1 199 ? -5.679 10.752 20.614 1.00 63.25 199 TYR A C 1
ATOM 1576 O O . TYR A 1 199 ? -5.176 11.374 19.684 1.00 63.25 199 TYR A O 1
ATOM 1584 N N . GLU A 1 200 ? -5.134 10.768 21.831 1.00 61.50 200 GLU A N 1
ATOM 1585 C CA . GLU A 1 200 ? -4.065 11.686 22.239 1.00 61.50 200 GLU A CA 1
ATOM 1586 C C . GLU A 1 200 ? -2.670 11.331 21.693 1.00 61.50 200 GLU A C 1
ATOM 1588 O O . GLU A 1 200 ? -1.752 12.135 21.819 1.00 61.50 200 GLU A O 1
ATOM 1593 N N . ASN A 1 201 ? -2.480 10.159 21.072 1.00 65.25 201 ASN A N 1
ATOM 1594 C CA . ASN A 1 201 ? -1.148 9.670 20.684 1.00 65.25 201 ASN A CA 1
ATOM 1595 C C . ASN A 1 201 ? -0.976 9.357 19.191 1.00 65.25 201 ASN A C 1
ATOM 1597 O O . ASN A 1 201 ? -0.045 8.631 18.847 1.00 65.25 201 ASN A O 1
ATOM 1601 N N . VAL A 1 202 ? -1.810 9.899 18.294 1.00 70.50 202 VAL A N 1
ATOM 1602 C CA . VAL A 1 202 ? -1.686 9.632 16.842 1.00 70.50 202 VAL A CA 1
ATOM 1603 C C . VAL A 1 202 ? -0.279 9.954 16.319 1.00 70.50 202 VAL A C 1
ATOM 1605 O O . VAL A 1 202 ? 0.275 9.191 15.534 1.00 70.50 202 VAL A O 1
ATOM 1608 N N . GLU A 1 203 ? 0.360 11.006 16.837 1.00 72.94 203 GLU A N 1
ATOM 1609 C CA . GLU A 1 203 ? 1.734 11.391 16.474 1.00 72.94 203 GLU A CA 1
ATOM 1610 C C . GLU A 1 203 ? 2.803 10.350 16.853 1.00 72.94 203 GLU A C 1
ATOM 1612 O O . GLU A 1 203 ? 3.896 10.345 16.286 1.00 72.94 203 GLU A O 1
ATOM 1617 N N . ARG A 1 204 ? 2.512 9.462 17.811 1.00 75.75 204 ARG A N 1
ATOM 1618 C CA . ARG A 1 204 ? 3.419 8.385 18.241 1.00 75.75 204 ARG A CA 1
ATOM 1619 C C . ARG A 1 204 ? 3.214 7.090 17.460 1.00 75.75 204 ARG A C 1
ATOM 1621 O O . ARG A 1 204 ? 4.027 6.174 17.604 1.00 75.75 204 ARG A O 1
ATOM 1628 N N . ILE A 1 205 ? 2.153 7.001 16.658 1.00 83.75 205 ILE A N 1
ATOM 1629 C CA . ILE A 1 205 ? 1.851 5.808 15.877 1.00 83.75 205 ILE A CA 1
ATOM 1630 C C . ILE A 1 205 ? 2.826 5.730 14.705 1.00 83.75 205 ILE A C 1
ATOM 1632 O O . ILE A 1 205 ? 2.899 6.622 13.859 1.00 83.75 205 ILE A O 1
ATOM 1636 N N . GLN A 1 206 ? 3.585 4.640 14.657 1.00 86.75 206 GLN A N 1
ATOM 1637 C CA . GLN A 1 206 ? 4.540 4.386 13.585 1.00 86.75 206 GLN A CA 1
ATOM 1638 C C . GLN A 1 206 ? 3.972 3.338 12.648 1.00 86.75 206 GLN A C 1
ATOM 1640 O O . GLN A 1 206 ? 3.736 2.205 13.060 1.00 86.75 206 GLN A O 1
ATOM 1645 N N . CYS A 1 207 ? 3.770 3.729 11.393 1.00 91.31 207 CYS A N 1
ATOM 1646 C CA . CYS A 1 207 ? 3.307 2.844 10.341 1.00 91.31 207 CYS A CA 1
ATOM 1647 C C . CYS A 1 207 ? 4.452 2.498 9.388 1.00 91.31 207 CYS A C 1
ATOM 1649 O O . CYS A 1 207 ? 5.131 3.370 8.839 1.00 91.31 207 CYS A O 1
ATOM 1651 N N . HIS A 1 208 ? 4.634 1.205 9.166 1.00 91.81 208 HIS A N 1
ATOM 1652 C CA . HIS A 1 208 ? 5.563 0.642 8.207 1.00 91.81 208 HIS A CA 1
ATOM 1653 C C . HIS A 1 208 ? 4.777 -0.048 7.107 1.00 91.81 208 HIS A C 1
ATOM 1655 O O . HIS A 1 208 ? 3.796 -0.739 7.367 1.00 91.81 208 HIS A O 1
ATOM 1661 N N . SER A 1 209 ? 5.222 0.136 5.872 1.00 91.50 209 SER A N 1
ATOM 1662 C CA . SER A 1 209 ? 4.605 -0.476 4.706 1.00 91.50 209 SER A CA 1
ATOM 1663 C C . SER A 1 209 ? 5.647 -1.232 3.891 1.00 91.50 209 SER A C 1
ATOM 1665 O O . SER A 1 209 ? 6.745 -0.732 3.630 1.00 91.50 209 SER A O 1
ATOM 1667 N N . SER A 1 210 ? 5.297 -2.444 3.475 1.00 88.62 210 SER A N 1
ATOM 1668 C CA . SER A 1 210 ? 6.124 -3.295 2.619 1.00 88.62 210 SER A CA 1
ATOM 1669 C C . SER A 1 210 ? 5.288 -3.884 1.495 1.00 88.62 210 SER A C 1
ATOM 1671 O O . SER A 1 210 ? 4.099 -4.127 1.660 1.00 88.62 210 SER A O 1
ATOM 1673 N N . TYR A 1 211 ? 5.909 -4.108 0.339 1.00 86.38 211 TYR A N 1
ATOM 1674 C CA . TYR A 1 211 ? 5.268 -4.793 -0.778 1.00 86.38 211 TYR A CA 1
ATOM 1675 C C . TYR A 1 211 ? 5.760 -6.228 -0.870 1.00 86.38 211 TYR A C 1
ATOM 1677 O O . TYR A 1 211 ? 6.966 -6.467 -0.961 1.00 86.38 211 TYR A O 1
ATOM 1685 N N . THR A 1 212 ? 4.810 -7.147 -0.938 1.00 84.88 212 THR A N 1
ATOM 1686 C CA . THR A 1 212 ? 5.040 -8.575 -1.099 1.00 84.88 212 THR A CA 1
ATOM 1687 C C . THR A 1 212 ? 4.465 -8.997 -2.447 1.00 84.88 212 THR A C 1
ATOM 1689 O O . THR A 1 212 ? 3.275 -8.831 -2.723 1.00 84.88 212 THR A O 1
ATOM 1692 N N . LYS A 1 213 ? 5.318 -9.512 -3.334 1.00 80.06 213 LYS A N 1
ATOM 1693 C CA . LYS A 1 213 ? 4.893 -10.057 -4.630 1.00 80.06 213 LYS A CA 1
ATOM 1694 C C . LYS A 1 213 ? 4.227 -11.416 -4.384 1.00 80.06 213 LYS A C 1
ATOM 1696 O O . LYS A 1 213 ? 4.786 -12.200 -3.624 1.00 80.06 213 LYS A O 1
ATOM 1701 N N . LEU A 1 214 ? 3.083 -11.721 -5.010 1.00 73.00 214 LEU A N 1
ATOM 1702 C CA . LEU A 1 214 ? 2.628 -13.113 -5.012 1.00 73.00 214 LEU A CA 1
ATOM 1703 C C . LEU A 1 214 ? 3.582 -13.930 -5.881 1.00 73.00 214 LEU A C 1
ATOM 1705 O O . LEU A 1 214 ? 3.849 -13.582 -7.035 1.00 73.00 214 LEU A O 1
ATOM 1709 N N . GLU A 1 215 ? 4.097 -15.013 -5.311 1.00 62.03 215 GLU A N 1
ATOM 1710 C CA . GLU A 1 215 ? 4.750 -16.049 -6.092 1.00 62.03 215 GLU A CA 1
ATOM 1711 C C . GLU A 1 215 ? 3.678 -16.710 -6.954 1.00 62.03 215 GLU A C 1
ATOM 1713 O O . GLU A 1 215 ? 2.769 -17.378 -6.459 1.00 62.03 215 GLU A O 1
ATOM 1718 N N . THR A 1 216 ? 3.748 -16.489 -8.263 1.00 55.16 216 THR A N 1
ATOM 1719 C CA . THR A 1 216 ? 3.072 -17.371 -9.201 1.00 55.16 216 THR A CA 1
ATOM 1720 C C . THR A 1 216 ? 3.760 -18.723 -9.087 1.00 55.16 216 THR A C 1
ATOM 1722 O O . THR A 1 216 ? 4.913 -18.873 -9.491 1.00 55.16 216 THR A O 1
ATOM 1725 N N . ILE A 1 217 ? 3.065 -19.703 -8.505 1.00 44.22 217 ILE A N 1
ATOM 1726 C CA . ILE A 1 217 ? 3.431 -21.115 -8.630 1.00 44.22 217 ILE A CA 1
ATOM 1727 C C . ILE A 1 217 ? 3.308 -21.424 -10.125 1.00 44.22 217 ILE A C 1
ATOM 1729 O O . ILE A 1 217 ? 2.215 -21.657 -10.636 1.00 44.22 217 ILE A O 1
ATOM 1733 N N . GLY A 1 218 ? 4.412 -21.263 -10.851 1.00 39.94 218 GLY A N 1
ATOM 1734 C CA . GLY A 1 218 ? 4.477 -21.513 -12.282 1.00 39.94 218 GLY A CA 1
ATOM 1735 C C . GLY A 1 218 ? 4.301 -23.002 -12.547 1.00 39.94 218 GLY A C 1
ATOM 1736 O O . GLY A 1 218 ? 5.051 -23.810 -11.999 1.00 39.94 218 GLY A O 1
ATOM 1737 N N . GLY A 1 219 ? 3.293 -23.333 -13.353 1.00 30.97 219 GLY A N 1
ATOM 1738 C CA . GLY A 1 219 ? 3.226 -24.591 -14.096 1.00 30.97 219 GLY A CA 1
ATOM 1739 C C . GLY A 1 219 ? 4.085 -24.544 -15.351 1.00 30.97 219 GLY A C 1
ATOM 1740 O O . GLY A 1 219 ? 4.402 -23.420 -15.809 1.00 30.97 219 GLY A O 1
#

Sequence (219 aa):
MASQNNSYTVPEIVTGYPIPSSLATPPPRRRWWSRPIVTIPPTHVREATCMETTICCTPCWAGLFTILAVYLLIFHVIDNARCHAKFSIQSIAVSPSSTTWHVDFLVQNPSSRYSIYYGADETTVSLGPLNAAVLDTFHERKSRSHTAFSVDFVAEGNPNGVVFEELYIKLKATHKVYRYVFDNAGHIDIRCHNLTRSYENVERIQCHSSYTKLETIGG

pLDDT: mean 74.45, std 17.96, range [30.97, 96.75]

Radius of gyration: 40.44 Å; chains: 1; bounding box: 130×63×94 Å

Organism: Arabidopsis suecica (NCBI:txid45249)